Protein AF-A0A2V6G3F5-F1 (afdb_monomer_lite)

Sequence (294 aa):
MVSTTQQSLATTNQLAHVTRPARALIGWMSQQEGQLFLAGRQIQNAQKPEYINKVQEARAAVQNRQPGVDQSELLAQVPPELQEYLASFQSQDAFKPFADEKWLPKIANLLKVCALQPVVFWDHAEERATSADPAEMLSVAKITLPIPDRAEIPLQYDQSRNTWMITSRNPNLKIVGNFSAPIQGFTGCGFLVAVSASFVQVVLHRGRYLLRDGYHRSLGLLARGITNVPVLYREFSEYENLGLPAGMLQAQSYLGERPPLLEDYLNNDVASEVLLPASEKMIVVQGMEMNPLG

Structure (mmCIF, N/CA/C/O backbone):
data_AF-A0A2V6G3F5-F1
#
_entry.id   AF-A0A2V6G3F5-F1
#
loop_
_atom_site.group_PDB
_atom_site.id
_atom_site.type_symbol
_atom_site.label_atom_id
_atom_site.label_alt_id
_atom_site.label_comp_id
_atom_site.label_asym_id
_atom_site.label_entity_id
_atom_site.label_seq_id
_atom_site.pdbx_PDB_ins_code
_atom_site.Cartn_x
_atom_site.Cartn_y
_atom_site.Cartn_z
_atom_site.occupancy
_atom_site.B_iso_or_equiv
_atom_site.auth_seq_id
_atom_site.auth_comp_id
_atom_site.auth_asym_id
_atom_site.auth_atom_id
_atom_site.pdbx_PDB_model_num
ATOM 1 N N . MET A 1 1 ? -16.470 33.955 -47.845 1.00 38.19 1 MET A N 1
ATOM 2 C CA . MET A 1 1 ? -16.682 32.665 -47.157 1.00 38.19 1 MET A CA 1
ATOM 3 C C . MET A 1 1 ? -15.710 32.611 -45.996 1.00 38.19 1 MET A C 1
ATOM 5 O O . MET A 1 1 ? -14.515 32.498 -46.220 1.00 38.19 1 MET A O 1
ATOM 9 N N . VAL A 1 2 ? -16.217 32.857 -44.790 1.00 29.78 2 VAL A N 1
ATOM 10 C CA . VAL A 1 2 ? -15.438 32.938 -43.550 1.00 29.78 2 VAL A CA 1
ATOM 11 C C . VAL A 1 2 ? -15.549 31.576 -42.873 1.00 29.78 2 VAL A C 1
ATOM 13 O O . VAL A 1 2 ? -16.661 31.153 -42.574 1.00 29.78 2 VAL A O 1
ATOM 16 N N . SER A 1 3 ? -14.428 30.883 -42.673 1.00 30.50 3 SER A N 1
ATOM 17 C CA . SER A 1 3 ? -14.378 29.651 -41.881 1.00 30.50 3 SER A CA 1
ATOM 18 C C . SER A 1 3 ? -13.613 29.940 -40.599 1.00 30.50 3 SER A C 1
ATOM 20 O O . SER A 1 3 ? -12.388 29.864 -40.550 1.00 30.50 3 SER A O 1
ATOM 22 N N . THR A 1 4 ? -14.356 30.340 -39.573 1.00 32.88 4 THR A N 1
ATOM 23 C CA . THR A 1 4 ? -13.860 30.529 -38.212 1.00 32.88 4 THR A CA 1
ATOM 24 C C . THR A 1 4 ? -13.904 29.176 -37.510 1.00 32.88 4 THR A C 1
ATOM 26 O O . THR A 1 4 ? -14.940 28.788 -36.977 1.00 32.88 4 THR A O 1
ATOM 29 N N . THR A 1 5 ? -12.799 28.434 -37.502 1.00 35.41 5 THR A N 1
ATOM 30 C CA . THR A 1 5 ? -12.668 27.287 -36.597 1.00 35.41 5 THR A CA 1
ATOM 31 C C . THR A 1 5 ? -12.290 27.836 -35.226 1.00 35.41 5 THR A C 1
ATOM 33 O O . THR A 1 5 ? -11.128 28.125 -34.953 1.00 35.41 5 THR A O 1
ATOM 36 N N . GLN A 1 6 ? -13.301 28.050 -34.384 1.00 32.19 6 GLN A N 1
ATOM 37 C CA . GLN A 1 6 ? -13.127 28.336 -32.964 1.00 32.19 6 GLN A CA 1
ATOM 38 C C . GLN A 1 6 ? -12.410 27.150 -32.305 1.00 32.19 6 GLN A C 1
ATOM 40 O O . GLN A 1 6 ? -13.016 26.120 -32.022 1.00 32.19 6 GLN A O 1
ATOM 45 N N . GLN A 1 7 ? -11.111 27.297 -32.051 1.00 35.09 7 GLN A N 1
ATOM 46 C CA . GLN A 1 7 ? -10.430 26.520 -31.022 1.00 35.09 7 GLN A CA 1
ATOM 47 C C . GLN A 1 7 ? -10.995 26.974 -29.677 1.00 35.09 7 GLN A C 1
ATOM 49 O O . GLN A 1 7 ? -10.719 28.084 -29.218 1.00 35.09 7 GLN A O 1
ATOM 54 N N . SER A 1 8 ? -11.822 26.133 -29.054 1.00 31.53 8 SER A N 1
ATOM 55 C CA . SER A 1 8 ? -12.196 26.340 -27.663 1.00 31.53 8 SER A CA 1
ATOM 56 C C . SER A 1 8 ? -10.935 26.190 -26.818 1.00 31.53 8 SER A C 1
ATOM 58 O O . SER A 1 8 ? -10.389 25.095 -26.669 1.00 31.53 8 SER A O 1
ATOM 60 N N . LEU A 1 9 ? -10.469 27.313 -26.284 1.00 35.12 9 LEU A N 1
ATOM 61 C CA . LEU A 1 9 ? -9.534 27.365 -25.175 1.00 35.12 9 LEU A CA 1
ATOM 62 C C . LEU A 1 9 ? -10.097 26.498 -24.045 1.00 35.12 9 LEU A C 1
ATOM 64 O O . LEU A 1 9 ? -11.073 26.877 -23.399 1.00 35.12 9 LEU A O 1
ATOM 68 N N . ALA A 1 10 ? -9.476 25.346 -23.794 1.00 31.48 10 ALA A N 1
ATOM 69 C CA . ALA A 1 10 ? -9.569 24.704 -22.495 1.00 31.48 10 ALA A CA 1
ATOM 70 C C . ALA A 1 10 ? -8.838 25.623 -21.509 1.00 31.48 10 ALA A C 1
ATOM 72 O O . ALA A 1 10 ? -7.631 25.522 -21.294 1.00 31.48 10 ALA A O 1
ATOM 73 N N . THR A 1 11 ? -9.566 26.600 -20.975 1.00 31.31 11 THR A N 1
ATOM 74 C CA . THR A 1 11 ? -9.171 27.293 -19.758 1.00 31.31 11 THR A CA 1
ATOM 75 C C . THR A 1 11 ? -8.948 26.234 -18.685 1.00 31.31 11 THR A C 1
ATOM 77 O O . THR A 1 11 ? -9.753 25.321 -18.504 1.00 31.31 11 THR A O 1
ATOM 80 N N . THR A 1 12 ? -7.844 26.360 -17.958 1.00 37.19 12 THR A N 1
ATOM 81 C CA . THR A 1 12 ? -7.346 25.475 -16.891 1.00 37.19 12 THR A CA 1
ATOM 82 C C . THR A 1 12 ? -8.308 25.317 -15.693 1.00 37.19 12 THR A C 1
ATOM 84 O O . THR A 1 12 ? -7.911 24.845 -14.638 1.00 37.19 12 THR A O 1
ATOM 87 N N . ASN A 1 13 ? -9.576 25.715 -15.832 1.00 32.06 13 ASN A N 1
ATOM 88 C CA . ASN A 1 13 ? -10.564 25.845 -14.765 1.00 32.06 13 ASN A CA 1
ATOM 89 C C . ASN A 1 13 ? -11.748 24.863 -14.864 1.00 32.06 13 ASN A C 1
ATOM 91 O O . ASN A 1 13 ? -12.712 25.008 -14.118 1.00 32.06 13 ASN A O 1
ATOM 95 N N . GLN A 1 14 ? -11.703 23.866 -15.756 1.00 35.75 14 GLN A N 1
ATOM 96 C CA . GLN A 1 14 ? -12.749 22.834 -15.871 1.00 35.75 14 GLN A CA 1
ATOM 97 C C . GLN A 1 14 ? -12.203 21.418 -16.118 1.00 35.75 14 GLN A C 1
ATOM 99 O O . GLN A 1 14 ? -12.840 20.601 -16.780 1.00 35.75 14 GLN A O 1
ATOM 104 N N . LEU A 1 15 ? -11.054 21.063 -15.536 1.00 43.88 15 LEU A N 1
ATOM 105 C CA . LEU A 1 15 ? -10.849 19.652 -15.210 1.00 43.88 15 LEU A CA 1
ATOM 106 C C . LEU A 1 15 ? -11.773 19.362 -14.028 1.00 43.88 15 LEU A C 1
ATOM 108 O O . LEU A 1 15 ? -11.420 19.631 -12.883 1.00 43.88 15 LEU A O 1
ATOM 112 N N . ALA A 1 16 ? -12.993 18.896 -14.306 1.00 45.25 16 ALA A N 1
ATOM 113 C CA . ALA A 1 16 ? -13.837 18.319 -13.272 1.00 45.25 16 ALA A CA 1
ATOM 114 C C . ALA A 1 16 ? -12.979 17.285 -12.532 1.00 45.25 16 ALA A C 1
ATOM 116 O O . ALA A 1 16 ? -12.534 16.308 -13.135 1.00 45.25 16 ALA A O 1
ATOM 117 N N . HIS A 1 17 ? -12.659 17.548 -11.263 1.00 66.25 17 HIS A N 1
ATOM 118 C CA . HIS A 1 17 ? -11.886 16.615 -10.457 1.00 66.25 17 HIS A CA 1
ATOM 119 C C . HIS A 1 17 ? -12.715 15.339 -10.337 1.00 66.25 17 HIS A C 1
ATOM 121 O O . HIS A 1 17 ? -13.666 15.291 -9.560 1.00 66.25 17 HIS A O 1
ATOM 127 N N . VAL A 1 18 ? -12.387 14.332 -11.149 1.00 82.38 18 VAL A N 1
ATOM 128 C CA . VAL A 1 18 ? -13.011 13.014 -11.071 1.00 82.38 18 VAL A CA 1
ATOM 129 C C . VAL A 1 18 ? -12.764 12.514 -9.659 1.00 82.38 18 VAL A C 1
ATOM 131 O O . VAL A 1 18 ? -11.616 12.336 -9.256 1.00 82.38 18 VAL A O 1
ATOM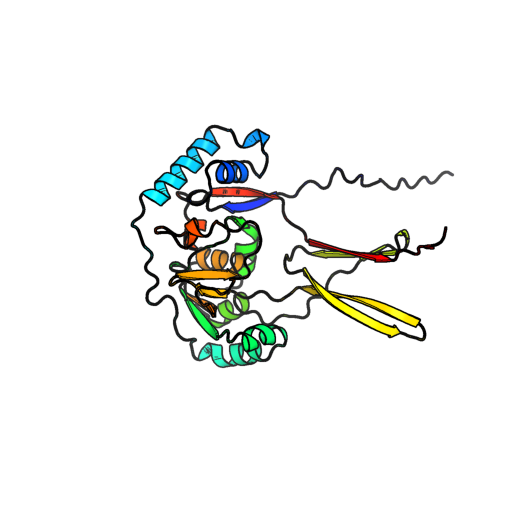 134 N N . THR A 1 19 ? -13.826 12.358 -8.879 1.00 89.38 19 THR A N 1
ATOM 135 C CA . THR A 1 19 ? -13.740 11.744 -7.560 1.00 89.38 19 THR A CA 1
ATOM 136 C C . THR A 1 19 ? -13.910 10.241 -7.691 1.00 89.38 19 THR A C 1
ATOM 138 O O . THR A 1 19 ? -14.519 9.743 -8.638 1.00 89.38 19 THR A O 1
ATOM 141 N N . ARG A 1 20 ? -13.317 9.505 -6.757 1.00 90.12 20 ARG A N 1
ATOM 142 C CA . ARG A 1 20 ? -13.306 8.046 -6.749 1.00 90.12 20 ARG A CA 1
ATOM 143 C C . ARG A 1 20 ? -13.567 7.522 -5.344 1.00 90.12 20 ARG A C 1
ATOM 145 O O . ARG A 1 20 ? -13.125 8.164 -4.381 1.00 90.12 20 ARG A O 1
ATOM 152 N N . PRO A 1 21 ? -14.261 6.380 -5.222 1.00 93.50 21 PRO A N 1
ATOM 153 C CA . PRO A 1 21 ? -14.507 5.757 -3.935 1.00 93.50 21 PRO A CA 1
ATOM 154 C C . PRO A 1 21 ? -13.200 5.234 -3.341 1.00 93.50 21 PRO A C 1
ATOM 156 O O . PRO A 1 21 ? -12.365 4.630 -4.019 1.00 93.50 21 PRO A O 1
ATOM 159 N N . ALA A 1 22 ? -13.027 5.458 -2.047 1.00 95.25 22 ALA A N 1
ATOM 160 C CA . ALA A 1 22 ? -11.900 4.965 -1.281 1.00 95.25 22 ALA A CA 1
ATOM 161 C C . ALA A 1 22 ? -12.336 4.554 0.126 1.00 95.25 22 ALA A C 1
ATOM 163 O O . ALA A 1 22 ? -13.345 5.026 0.644 1.00 95.25 22 ALA A O 1
ATOM 164 N N . ARG A 1 23 ? -11.547 3.688 0.759 1.00 97.12 23 ARG A N 1
ATOM 165 C CA . ARG A 1 23 ? -11.711 3.276 2.154 1.00 97.12 23 ARG A CA 1
ATOM 166 C C . ARG A 1 23 ? -10.680 3.997 3.009 1.00 97.12 23 ARG A C 1
ATOM 168 O O . ARG A 1 23 ? -9.483 3.874 2.754 1.00 97.12 23 ARG A O 1
ATOM 175 N N . ALA A 1 24 ? -11.143 4.753 4.000 1.00 98.06 24 ALA A N 1
ATOM 176 C CA . ALA A 1 24 ? -10.313 5.576 4.873 1.00 98.06 24 ALA A CA 1
ATOM 177 C C . ALA A 1 24 ? -10.340 5.073 6.321 1.00 98.06 24 ALA A C 1
ATOM 179 O O . ALA A 1 24 ? -11.413 4.969 6.910 1.00 98.06 24 ALA A O 1
ATOM 180 N N . LEU A 1 25 ? -9.165 4.829 6.908 1.00 98.62 25 LEU A N 1
ATOM 181 C CA . LEU A 1 25 ? -8.952 4.370 8.289 1.00 98.62 25 LEU A CA 1
ATOM 182 C C . LEU A 1 25 ? -9.130 5.509 9.311 1.00 98.62 25 LEU A C 1
ATOM 184 O O . LEU A 1 25 ? -8.210 5.871 10.048 1.00 98.62 25 LEU A O 1
ATOM 188 N N . ILE A 1 26 ? -10.318 6.114 9.337 1.00 98.56 26 ILE A N 1
ATOM 189 C CA . ILE A 1 26 ? -10.617 7.316 10.130 1.00 98.56 26 ILE A CA 1
ATOM 190 C C . ILE A 1 26 ? -10.443 7.122 11.647 1.00 98.56 26 ILE A C 1
ATOM 192 O O . ILE A 1 26 ? -10.175 8.097 12.346 1.00 98.56 26 ILE A O 1
ATOM 196 N N . GLY A 1 27 ? -10.512 5.886 12.155 1.00 98.44 27 GLY A N 1
ATOM 197 C CA . GLY A 1 27 ? -10.255 5.568 13.563 1.00 98.44 27 GLY A CA 1
ATOM 198 C C . GLY A 1 27 ? -8.806 5.803 14.020 1.00 98.44 27 GLY A C 1
ATOM 199 O O . GLY A 1 27 ? -8.568 6.007 15.210 1.00 98.44 27 GLY A O 1
ATOM 200 N N . TRP A 1 28 ? -7.842 5.844 13.091 1.00 98.50 28 TRP A N 1
ATOM 201 C CA . TRP A 1 28 ? -6.413 6.067 13.382 1.00 98.50 28 TRP A CA 1
ATOM 202 C C . TRP A 1 28 ? -5.894 7.443 12.968 1.00 98.50 28 TRP A C 1
ATOM 204 O O . TRP A 1 28 ? -4.739 7.776 13.244 1.00 98.50 28 TRP A O 1
ATOM 214 N N . MET A 1 29 ? -6.733 8.243 12.314 1.00 97.94 29 MET A N 1
ATOM 215 C CA . MET A 1 29 ? -6.432 9.626 11.948 1.00 97.94 29 MET A CA 1
ATOM 216 C C . MET A 1 29 ? -6.725 10.562 13.114 1.00 97.94 29 MET A C 1
ATOM 218 O O . MET A 1 29 ? -7.576 10.259 13.955 1.00 97.94 29 MET A O 1
ATOM 222 N N . SER A 1 30 ? -6.081 11.732 13.161 1.00 96.50 30 SER A N 1
ATOM 223 C CA . SER A 1 30 ? -6.542 12.793 14.063 1.00 96.50 30 SER A CA 1
ATOM 224 C C . SER A 1 30 ? -7.988 13.188 13.740 1.00 96.50 30 SER A C 1
ATOM 226 O O . SER A 1 30 ? -8.489 12.955 12.637 1.00 96.50 30 SER A O 1
ATOM 228 N N . GLN A 1 31 ? -8.671 13.814 14.702 1.00 96.06 31 GLN A N 1
ATOM 229 C CA . GLN A 1 31 ? -10.064 14.221 14.519 1.00 96.06 31 GLN A CA 1
ATOM 230 C C . GLN A 1 31 ? -10.245 15.122 13.282 1.00 96.06 31 GLN A C 1
ATOM 232 O O . GLN A 1 31 ? -11.149 14.895 12.481 1.00 96.06 31 GLN A O 1
ATOM 237 N N . GLN A 1 32 ? -9.347 16.094 13.096 1.00 96.19 32 GLN A N 1
ATOM 238 C CA . GLN A 1 32 ? -9.378 17.019 11.960 1.00 96.19 32 GLN A CA 1
ATOM 239 C C . GLN A 1 32 ? -9.073 16.322 10.628 1.00 96.19 32 GLN A C 1
ATOM 241 O O . GLN A 1 32 ? -9.733 16.591 9.626 1.00 96.19 32 GLN A O 1
ATOM 246 N N . GLU A 1 33 ? -8.102 15.405 10.598 1.00 96.12 33 GLU A N 1
ATOM 247 C CA . GLU A 1 33 ? -7.776 14.653 9.382 1.00 96.12 33 GLU A CA 1
ATOM 248 C C . GLU A 1 33 ? -8.937 13.756 8.951 1.00 96.12 33 GLU A C 1
ATOM 250 O O . GLU A 1 33 ? -9.328 13.800 7.785 1.00 96.12 33 GLU A O 1
ATOM 255 N N . GLY A 1 34 ? -9.527 12.994 9.880 1.00 97.19 34 GLY A N 1
ATOM 256 C CA . GLY A 1 34 ? -10.672 12.128 9.589 1.00 97.19 34 GLY A CA 1
ATOM 257 C C . GLY A 1 34 ? -11.859 12.915 9.028 1.00 97.19 34 GLY A C 1
ATOM 258 O O . GLY A 1 34 ? -12.425 12.538 8.004 1.00 97.19 34 GLY A O 1
ATOM 259 N N . GLN A 1 35 ? -12.170 14.063 9.635 1.00 97.75 35 GLN A N 1
ATOM 260 C CA . GLN A 1 35 ? -13.205 14.989 9.162 1.00 97.75 35 GLN A CA 1
ATOM 261 C C . GLN A 1 35 ? -12.925 15.496 7.746 1.00 97.75 35 GLN A C 1
ATOM 263 O O . GLN A 1 35 ? -13.815 15.518 6.897 1.00 97.75 35 GLN A O 1
ATOM 268 N N . LEU A 1 36 ? -11.677 15.881 7.474 1.00 96.69 36 LEU A N 1
ATOM 269 C CA . LEU A 1 36 ? -11.272 16.371 6.163 1.00 96.69 36 LEU A CA 1
ATOM 270 C C . LEU A 1 36 ? -11.385 15.280 5.088 1.00 96.69 36 LEU A C 1
ATOM 272 O O . LEU A 1 36 ? -11.767 15.582 3.959 1.00 96.69 36 LEU A O 1
ATOM 276 N N . PHE A 1 37 ? -11.075 14.024 5.413 1.00 96.38 37 PHE A N 1
ATOM 277 C CA . PHE A 1 37 ? -11.260 12.901 4.491 1.00 96.38 37 PHE A CA 1
ATOM 278 C C . PHE A 1 37 ? -12.737 12.595 4.228 1.00 96.38 37 PHE A C 1
ATOM 280 O O . PHE A 1 37 ? -13.107 12.441 3.066 1.00 96.38 37 PHE A O 1
ATOM 287 N N . LEU A 1 38 ? -13.581 12.576 5.265 1.00 97.25 38 LEU A N 1
ATOM 288 C CA . LEU A 1 38 ? -15.035 12.412 5.114 1.00 97.25 38 LEU A CA 1
ATOM 289 C C . LEU A 1 38 ? -15.655 13.531 4.266 1.00 97.25 38 LEU A C 1
ATOM 291 O O . LEU A 1 38 ? -16.551 13.291 3.463 1.00 97.25 38 LEU A O 1
ATOM 295 N N . ALA A 1 39 ? -15.116 14.745 4.368 1.00 95.75 39 ALA A N 1
ATOM 296 C CA . ALA A 1 39 ? -15.509 15.883 3.547 1.00 95.75 39 ALA A CA 1
ATOM 297 C C . ALA A 1 39 ? -14.917 15.882 2.123 1.00 95.75 39 ALA A C 1
ATOM 299 O O . ALA A 1 39 ? -14.998 16.899 1.435 1.00 95.75 39 ALA A O 1
ATOM 300 N N . GLY A 1 40 ? -14.268 14.803 1.674 1.00 93.50 40 GLY A N 1
ATOM 301 C CA . GLY A 1 40 ? -13.661 14.741 0.341 1.00 93.50 40 GLY A CA 1
ATOM 302 C C . GLY A 1 40 ? -12.556 15.783 0.128 1.00 93.50 40 GLY A C 1
ATOM 303 O O . GLY A 1 40 ? -12.387 16.300 -0.974 1.00 93.50 40 GLY A O 1
ATOM 304 N N . ARG A 1 41 ? -11.827 16.131 1.198 1.00 91.25 41 ARG A N 1
ATOM 305 C CA . ARG A 1 41 ? -10.819 17.208 1.274 1.00 91.25 41 ARG A CA 1
ATOM 306 C C . ARG A 1 41 ? -11.357 18.638 1.129 1.00 91.25 41 ARG A C 1
ATOM 308 O O . ARG A 1 41 ? -10.575 19.566 0.944 1.00 91.25 41 ARG A O 1
ATOM 315 N N . GLN A 1 42 ? -12.662 18.848 1.279 1.00 90.81 42 GLN A N 1
ATOM 316 C CA . GLN A 1 42 ? -13.267 20.181 1.269 1.00 90.81 42 GLN A CA 1
ATOM 317 C C . GLN A 1 42 ? -13.311 20.763 2.687 1.00 90.81 42 GLN A C 1
ATOM 319 O O . GLN A 1 42 ? -14.167 20.396 3.493 1.00 90.81 42 GLN A O 1
ATOM 324 N N . ILE A 1 43 ? -12.394 21.686 2.998 1.00 89.75 43 ILE A N 1
ATOM 325 C CA . ILE A 1 43 ? -12.229 22.267 4.346 1.00 89.75 43 ILE A CA 1
ATOM 326 C C . ILE A 1 43 ? -13.537 22.880 4.865 1.00 89.75 43 ILE A C 1
ATOM 328 O O . ILE A 1 43 ? -13.892 22.673 6.024 1.00 89.75 43 ILE A O 1
ATOM 332 N N . GLN A 1 44 ? -14.293 23.558 3.998 1.00 90.44 44 GLN A N 1
ATOM 333 C CA . GLN A 1 44 ? -15.579 24.173 4.336 1.00 90.44 44 GLN A CA 1
ATOM 334 C C . GLN A 1 44 ? -16.626 23.166 4.840 1.00 90.44 44 GLN A C 1
ATOM 336 O O . GLN A 1 44 ? -17.519 23.534 5.595 1.00 90.44 44 GLN A O 1
ATOM 341 N N . ASN A 1 45 ? -16.494 21.895 4.455 1.00 90.75 45 ASN A N 1
ATOM 342 C CA . ASN A 1 45 ? -17.424 20.826 4.807 1.00 90.75 45 ASN A CA 1
ATOM 343 C C . ASN A 1 45 ? -16.898 19.925 5.934 1.00 90.75 45 ASN A C 1
ATOM 345 O O . ASN A 1 45 ? -17.638 19.073 6.417 1.00 90.75 45 ASN A O 1
ATOM 349 N N . ALA A 1 46 ? -15.650 20.101 6.381 1.00 92.50 46 ALA A N 1
ATOM 350 C CA . ALA A 1 46 ? -15.038 19.245 7.400 1.00 92.50 46 ALA A CA 1
ATOM 351 C C . ALA A 1 46 ? -15.728 19.356 8.775 1.00 92.50 46 ALA A C 1
ATOM 353 O O . ALA A 1 46 ? -15.712 18.408 9.551 1.00 92.50 46 ALA A O 1
ATOM 354 N N . GLN A 1 47 ? -16.378 20.486 9.067 1.00 93.75 47 GLN A N 1
ATOM 355 C CA . GLN A 1 47 ? -17.006 20.758 10.368 1.00 93.75 47 GLN A CA 1
ATOM 356 C C . GLN A 1 47 ? -18.470 20.300 10.474 1.00 93.75 47 GLN A C 1
ATOM 358 O O . GLN A 1 47 ? -19.171 20.681 11.411 1.00 93.75 47 GLN A O 1
ATOM 363 N N . LYS A 1 48 ? -18.967 19.493 9.529 1.00 95.44 48 LYS A N 1
ATOM 364 C CA . LYS A 1 48 ? -20.327 18.956 9.634 1.00 95.44 48 LYS A CA 1
ATOM 365 C C . LYS A 1 48 ? -20.458 18.035 10.861 1.00 95.44 48 LYS A C 1
ATOM 367 O O . LYS A 1 48 ? -19.608 17.155 11.029 1.00 95.44 48 LYS A O 1
ATOM 372 N N . PRO A 1 49 ? -21.530 18.157 11.671 1.00 96.94 49 PRO A N 1
ATOM 373 C CA . PRO A 1 49 ? -21.733 17.323 12.860 1.00 96.94 49 PRO A CA 1
ATOM 374 C C . PRO A 1 49 ? -21.660 15.816 12.585 1.00 96.94 49 PRO A C 1
ATOM 376 O O . PRO A 1 49 ? -21.075 15.076 13.368 1.00 96.94 49 PRO A O 1
ATOM 379 N N . GLU A 1 50 ? -22.177 15.367 11.440 1.00 97.25 50 GLU A N 1
ATOM 380 C CA . GLU A 1 50 ? -22.126 13.962 11.014 1.00 97.25 50 GLU A CA 1
ATOM 381 C C . GLU A 1 50 ? -20.688 13.423 10.884 1.00 97.25 50 GLU A C 1
ATOM 383 O O . GLU A 1 50 ? -20.400 12.313 11.330 1.00 97.25 50 GLU A O 1
ATOM 388 N N . TYR A 1 51 ? -19.754 14.222 10.356 1.00 97.56 51 TYR A N 1
ATOM 389 C CA . TYR A 1 51 ? -18.348 13.830 10.222 1.00 97.56 51 TYR A CA 1
ATOM 390 C C . TYR A 1 51 ? -17.614 13.875 11.558 1.00 97.56 51 TYR A C 1
ATOM 392 O O . TYR A 1 51 ? -16.767 13.024 11.828 1.00 97.56 51 TYR A O 1
ATOM 400 N N . ILE A 1 52 ? -17.953 14.846 12.410 1.00 97.75 52 ILE A N 1
ATOM 401 C CA . ILE A 1 52 ? -17.427 14.930 13.775 1.00 97.75 52 ILE A CA 1
ATOM 402 C C . ILE A 1 52 ? -17.789 13.653 14.540 1.00 97.75 52 ILE A C 1
ATOM 404 O O . ILE A 1 52 ? -16.889 12.980 15.047 1.00 97.75 52 ILE A O 1
ATOM 408 N N . ASN A 1 53 ? -19.076 13.300 14.560 1.00 98.19 53 ASN A N 1
ATOM 409 C CA . ASN A 1 53 ? -19.583 12.135 15.278 1.00 98.19 53 ASN A CA 1
ATOM 410 C C . ASN A 1 53 ? -18.978 10.840 14.728 1.00 98.19 53 ASN A C 1
ATOM 412 O O . ASN A 1 53 ? -18.442 10.044 15.495 1.00 98.19 53 ASN A O 1
ATOM 416 N N . LYS A 1 54 ? -18.949 10.665 13.398 1.00 98.38 54 LYS A N 1
ATOM 417 C CA . LYS A 1 54 ? -18.411 9.445 12.780 1.00 98.38 54 LYS A CA 1
ATOM 418 C C . LYS A 1 54 ? -16.935 9.206 13.111 1.00 98.38 54 LYS A C 1
ATOM 420 O O . LYS A 1 54 ? -16.535 8.071 13.363 1.00 98.38 54 LYS A O 1
ATOM 425 N N . VAL A 1 55 ? -16.111 10.258 13.136 1.00 98.50 55 VAL A N 1
ATOM 426 C CA . VAL A 1 55 ? -14.692 10.136 13.519 1.00 98.50 55 VAL A CA 1
ATOM 427 C C . VAL A 1 55 ? -14.542 9.843 15.011 1.00 98.50 55 VAL A C 1
ATOM 429 O O . VAL A 1 55 ? -13.676 9.055 15.389 1.00 98.50 55 VAL A O 1
ATOM 432 N N . GLN A 1 56 ? -15.369 10.447 15.867 1.00 98.50 56 GLN A N 1
ATOM 433 C CA . GLN A 1 56 ? -15.360 10.162 17.305 1.00 98.50 56 GLN A CA 1
ATOM 434 C C . GLN A 1 56 ? -15.736 8.707 17.594 1.00 98.50 56 GLN A C 1
ATOM 436 O O . GLN A 1 56 ? -15.013 8.036 18.328 1.00 98.50 56 GLN A O 1
ATOM 441 N N . GLU A 1 57 ? -16.802 8.206 16.970 1.00 98.62 57 GLU A N 1
ATOM 442 C CA . GLU A 1 57 ? -17.233 6.808 17.058 1.00 98.62 57 GLU A CA 1
ATOM 443 C C . GLU A 1 57 ? -16.132 5.856 16.590 1.00 98.62 57 GLU A C 1
ATOM 445 O O . GLU A 1 57 ? -15.771 4.933 17.317 1.00 98.62 57 GLU A O 1
ATOM 450 N N . ALA A 1 58 ? -15.523 6.122 15.430 1.00 98.75 58 ALA A N 1
ATOM 451 C CA . ALA A 1 58 ? -14.466 5.270 14.897 1.00 98.75 58 ALA A CA 1
ATOM 452 C C . ALA A 1 58 ? -13.219 5.238 15.783 1.00 98.75 58 ALA A C 1
ATOM 454 O O . ALA A 1 58 ? -12.625 4.181 16.007 1.00 98.75 58 ALA A O 1
ATOM 455 N N . ARG A 1 59 ? -12.828 6.386 16.341 1.00 98.50 59 ARG A N 1
ATOM 456 C CA . ARG A 1 59 ? -11.718 6.457 17.297 1.00 98.50 59 ARG A CA 1
ATOM 457 C C . ARG A 1 59 ? -12.056 5.724 18.593 1.00 98.50 59 ARG A C 1
ATOM 459 O O . ARG A 1 59 ? -11.200 5.010 19.107 1.00 98.50 59 ARG A O 1
ATOM 466 N N . ALA A 1 60 ? -13.279 5.858 19.106 1.00 98.56 60 ALA A N 1
ATOM 467 C CA . ALA A 1 60 ? -13.727 5.123 20.287 1.00 98.56 60 ALA A CA 1
ATOM 468 C C . ALA A 1 60 ? -13.731 3.605 20.039 1.00 98.56 60 ALA A C 1
ATOM 470 O O . ALA A 1 60 ? -13.242 2.850 20.879 1.00 98.56 60 ALA A O 1
ATOM 471 N N . ALA A 1 61 ? -14.184 3.160 18.863 1.00 98.56 61 ALA A N 1
ATOM 472 C CA . ALA A 1 61 ? -14.136 1.760 18.453 1.00 98.56 61 ALA A CA 1
ATOM 473 C C . ALA A 1 61 ? -12.699 1.218 18.437 1.00 98.56 61 ALA A C 1
ATOM 475 O O . ALA A 1 61 ? -12.457 0.132 18.960 1.00 98.56 61 ALA A O 1
ATOM 476 N N . VAL A 1 62 ? -11.729 1.988 17.922 1.00 98.31 62 VAL A N 1
ATOM 477 C CA . VAL A 1 62 ? -10.304 1.624 18.006 1.00 98.31 62 VAL A CA 1
ATOM 478 C C . VAL A 1 62 ? -9.842 1.542 19.460 1.00 98.31 62 VAL A C 1
ATOM 480 O O . VAL A 1 62 ? -9.232 0.545 19.823 1.00 98.31 62 VAL A O 1
ATOM 483 N N . GLN A 1 63 ? -10.142 2.530 20.312 1.00 97.50 63 GLN A N 1
ATOM 484 C CA . GLN A 1 63 ? -9.701 2.526 21.719 1.00 97.50 63 GLN A CA 1
ATOM 485 C C . GLN A 1 63 ? -10.249 1.343 22.529 1.00 97.50 63 GLN A C 1
ATOM 487 O O . GLN A 1 63 ? -9.546 0.818 23.394 1.00 97.50 63 GLN A O 1
ATOM 492 N N . ASN A 1 64 ? -11.464 0.889 22.217 1.00 97.75 64 ASN A N 1
ATOM 493 C CA . ASN A 1 64 ? -12.106 -0.242 22.885 1.00 97.75 64 ASN A CA 1
ATOM 494 C C . ASN A 1 64 ? -11.534 -1.612 22.480 1.00 97.75 64 ASN A C 1
ATOM 496 O O . ASN A 1 64 ? -11.886 -2.622 23.091 1.00 97.75 64 ASN A O 1
ATOM 500 N N . ARG A 1 65 ? -10.657 -1.680 21.469 1.00 96.94 65 ARG A N 1
ATOM 501 C CA . ARG A 1 65 ? -9.980 -2.929 21.099 1.00 96.94 65 ARG A CA 1
ATOM 502 C C . ARG A 1 65 ? -8.997 -3.362 22.179 1.00 96.94 65 ARG A C 1
ATOM 504 O O . ARG A 1 65 ? -8.388 -2.534 22.864 1.00 96.94 65 ARG A O 1
ATOM 511 N N . GLN A 1 66 ? -8.802 -4.675 22.259 1.00 96.31 66 GLN A N 1
ATOM 512 C CA . GLN A 1 66 ? -7.719 -5.255 23.042 1.00 96.31 66 GLN A CA 1
ATOM 513 C C . GLN A 1 66 ? -6.371 -4.695 22.555 1.00 96.31 66 GLN A C 1
ATOM 515 O O . GLN A 1 66 ? -6.146 -4.637 21.343 1.00 96.31 66 GLN A O 1
ATOM 520 N N . PRO A 1 67 ? -5.487 -4.253 23.467 1.00 96.56 67 PRO A N 1
ATOM 521 C CA . PRO A 1 67 ? -4.114 -3.915 23.124 1.00 96.56 67 PRO A CA 1
ATOM 522 C C . PRO A 1 67 ? -3.371 -5.111 22.522 1.00 96.56 67 PRO A C 1
ATOM 524 O O . PRO A 1 67 ? -3.523 -6.246 22.968 1.00 96.56 67 PRO A O 1
ATOM 527 N N . GLY A 1 68 ? -2.495 -4.825 21.567 1.00 93.88 68 GLY A N 1
ATOM 528 C CA . GLY A 1 68 ? -1.677 -5.804 20.869 1.00 93.88 68 GLY A CA 1
ATOM 529 C C . GLY A 1 68 ? -2.288 -6.275 19.551 1.00 93.88 68 GLY A C 1
ATOM 530 O O . GLY A 1 68 ? -3.439 -6.013 19.218 1.00 93.88 68 GLY A O 1
ATOM 531 N N . VAL A 1 69 ? -1.463 -6.977 18.783 1.00 94.44 69 VAL A N 1
ATOM 532 C CA . VAL A 1 69 ? -1.857 -7.696 17.571 1.00 94.44 69 VAL A CA 1
ATOM 533 C C . VAL A 1 69 ? -1.135 -9.035 17.591 1.00 94.44 69 VAL A C 1
ATOM 535 O O . VAL A 1 69 ? 0.075 -9.084 17.825 1.00 94.44 69 VAL A O 1
ATOM 538 N N . ASP A 1 70 ? -1.865 -10.119 17.347 1.00 95.69 70 ASP A N 1
ATOM 539 C CA . ASP A 1 70 ? -1.238 -11.409 17.097 1.00 95.69 70 ASP A CA 1
ATOM 540 C C . ASP A 1 70 ? -0.715 -11.458 15.657 1.00 95.69 70 ASP A C 1
ATOM 542 O O . ASP A 1 70 ? -1.483 -11.526 14.700 1.00 95.69 70 ASP A O 1
ATOM 546 N N . GLN A 1 71 ? 0.609 -11.435 15.514 1.00 96.69 71 GLN A N 1
ATOM 547 C CA . GLN A 1 71 ? 1.300 -11.634 14.238 1.00 96.69 71 GLN A CA 1
ATOM 548 C C . GLN A 1 71 ? 2.107 -12.939 14.219 1.00 96.69 71 GLN A C 1
ATOM 550 O O . GLN A 1 71 ? 2.994 -13.109 13.378 1.00 96.69 71 GLN A O 1
ATOM 555 N N . SER A 1 72 ? 1.817 -13.868 15.137 1.00 94.75 72 SER A N 1
ATOM 556 C CA . SER A 1 72 ? 2.364 -15.222 15.064 1.00 94.75 72 SER A CA 1
ATOM 557 C C . SER A 1 72 ? 1.934 -15.885 13.756 1.00 94.75 72 SER A C 1
ATOM 559 O O . SER A 1 72 ? 0.829 -15.652 13.256 1.00 94.75 72 SER A O 1
ATOM 561 N N . GLU A 1 73 ? 2.838 -16.672 13.169 1.00 94.00 73 GLU A N 1
ATOM 562 C CA . GLU A 1 73 ? 2.579 -17.422 11.930 1.00 94.00 73 GLU A CA 1
ATOM 563 C C . GLU A 1 73 ? 2.129 -16.544 10.745 1.00 94.00 73 GLU A C 1
ATOM 565 O O . GLU A 1 73 ? 1.538 -17.033 9.786 1.00 94.00 73 GLU A O 1
ATOM 570 N N . LEU A 1 74 ? 2.413 -15.234 10.784 1.00 97.62 74 LEU A N 1
ATOM 571 C CA . LEU A 1 74 ? 2.061 -14.318 9.698 1.00 97.62 74 LEU A CA 1
ATOM 572 C C . LEU A 1 74 ? 2.758 -14.704 8.397 1.00 97.62 74 LEU A C 1
ATOM 574 O O . LEU A 1 74 ? 2.170 -14.537 7.332 1.00 97.62 74 LEU A O 1
ATOM 578 N N . LEU A 1 75 ? 3.993 -15.205 8.486 1.00 98.25 75 LEU A N 1
ATOM 579 C CA . LEU A 1 75 ? 4.780 -15.641 7.341 1.00 98.25 75 LEU A CA 1
ATOM 580 C C . LEU A 1 75 ? 4.926 -17.158 7.310 1.00 98.25 75 LEU A C 1
ATOM 582 O O . LEU A 1 75 ? 5.400 -17.769 8.266 1.00 98.25 75 LEU A O 1
ATOM 586 N N . ALA A 1 76 ? 4.626 -17.735 6.153 1.00 97.88 76 ALA A N 1
ATOM 587 C CA . ALA A 1 76 ? 4.921 -19.115 5.814 1.00 97.88 76 ALA A CA 1
ATOM 588 C C . ALA A 1 76 ? 5.942 -19.196 4.667 1.00 97.88 76 ALA A C 1
ATOM 590 O O . ALA A 1 76 ? 6.245 -18.215 3.973 1.00 97.88 76 ALA A O 1
ATOM 591 N N . GLN A 1 77 ? 6.506 -20.390 4.483 1.00 97.56 77 GLN A N 1
ATOM 592 C CA . GLN A 1 77 ? 7.366 -20.673 3.338 1.00 97.56 77 GLN A CA 1
ATOM 593 C C . GLN A 1 77 ? 6.545 -20.725 2.051 1.00 97.56 77 GLN A C 1
ATOM 595 O O . GLN A 1 77 ? 5.360 -21.051 2.057 1.00 97.56 77 GLN A O 1
ATOM 600 N N . VAL A 1 78 ? 7.202 -20.406 0.941 1.00 96.75 78 VAL A N 1
ATOM 601 C CA . VAL A 1 78 ? 6.594 -20.505 -0.383 1.00 96.75 78 VAL A CA 1
ATOM 602 C C . VAL A 1 78 ? 6.343 -21.983 -0.725 1.00 96.75 78 VAL A C 1
ATOM 604 O O . VAL A 1 78 ? 7.259 -22.794 -0.555 1.00 96.75 78 VAL A O 1
ATOM 607 N N . PRO A 1 79 ? 5.147 -22.349 -1.223 1.00 96.06 79 PRO A N 1
ATOM 608 C CA . PRO A 1 79 ? 4.866 -23.711 -1.662 1.00 96.06 79 PRO A CA 1
ATOM 609 C C . PRO A 1 79 ? 5.676 -24.088 -2.922 1.00 96.06 79 PRO A C 1
ATOM 611 O O . PRO A 1 79 ? 5.989 -23.215 -3.739 1.00 96.06 79 PRO A O 1
ATOM 614 N N . PRO A 1 80 ? 5.997 -25.382 -3.130 1.00 96.12 80 PRO A N 1
ATOM 615 C CA . PRO A 1 80 ? 6.802 -25.835 -4.270 1.00 96.12 80 PRO A CA 1
ATOM 616 C C . PRO A 1 80 ? 6.246 -25.439 -5.644 1.00 96.12 80 PRO A C 1
ATOM 618 O O . PRO A 1 80 ? 7.014 -25.136 -6.551 1.00 96.12 80 PRO A O 1
ATOM 621 N N . GLU A 1 81 ? 4.922 -25.377 -5.784 1.00 95.69 81 GLU A N 1
ATOM 622 C CA . GLU A 1 81 ? 4.232 -25.009 -7.030 1.00 95.69 81 GLU A CA 1
ATOM 623 C C . GLU A 1 81 ? 4.573 -23.602 -7.552 1.00 95.69 81 GLU A C 1
ATOM 625 O O . GLU A 1 81 ? 4.410 -23.330 -8.738 1.00 95.69 81 GLU A O 1
ATOM 630 N N . LEU A 1 82 ? 5.086 -22.707 -6.699 1.00 97.19 82 LEU A N 1
ATOM 631 C CA . LEU A 1 82 ? 5.500 -21.362 -7.107 1.00 97.19 82 LEU A CA 1
ATOM 632 C C . LEU A 1 82 ? 6.982 -21.255 -7.486 1.00 97.19 82 LEU A C 1
ATOM 634 O O . LEU A 1 82 ? 7.411 -20.180 -7.904 1.00 97.19 82 LEU A O 1
ATOM 638 N N . GLN A 1 83 ? 7.786 -22.312 -7.334 1.00 96.12 83 GLN A N 1
ATOM 639 C CA . GLN A 1 83 ? 9.242 -22.221 -7.501 1.00 96.12 83 GLN A CA 1
ATOM 640 C C . GLN A 1 83 ? 9.654 -21.755 -8.901 1.00 96.12 83 GLN A C 1
ATOM 642 O O . GLN A 1 83 ? 10.479 -20.852 -9.020 1.00 96.12 83 GLN A O 1
ATOM 647 N N . GLU A 1 84 ? 9.057 -22.319 -9.952 1.00 97.38 84 GLU A N 1
ATOM 648 C CA . GLU A 1 84 ? 9.366 -21.949 -11.340 1.00 97.38 84 GLU A CA 1
ATOM 649 C C . GLU A 1 84 ? 8.973 -20.496 -11.646 1.00 97.38 84 GLU A C 1
ATOM 651 O O . GLU A 1 84 ? 9.743 -19.733 -12.241 1.00 97.38 84 GLU A O 1
ATOM 656 N N . TYR A 1 85 ? 7.796 -20.082 -11.169 1.00 97.50 85 TYR A N 1
ATOM 657 C CA . TYR A 1 85 ? 7.332 -18.705 -11.308 1.00 97.50 85 TYR A CA 1
ATOM 658 C C . TYR A 1 85 ? 8.263 -17.727 -10.587 1.00 97.50 85 TYR A C 1
ATOM 660 O O . TYR A 1 85 ? 8.663 -16.715 -11.159 1.00 97.50 85 TYR A O 1
ATOM 668 N N . LEU A 1 86 ? 8.653 -18.036 -9.347 1.00 97.12 86 LEU A N 1
ATOM 669 C CA . LEU A 1 86 ? 9.551 -17.184 -8.574 1.00 97.12 86 LEU A CA 1
ATOM 670 C C . LEU A 1 86 ? 10.953 -17.123 -9.167 1.00 97.12 86 LEU A C 1
ATOM 672 O O . LEU A 1 86 ? 11.527 -16.041 -9.184 1.00 97.12 86 LEU A O 1
ATOM 676 N N . ALA A 1 87 ? 11.484 -18.223 -9.702 1.00 97.06 87 ALA A N 1
ATOM 677 C CA . ALA A 1 87 ? 12.760 -18.198 -10.411 1.00 97.06 87 ALA A CA 1
ATOM 678 C C . ALA A 1 87 ? 12.706 -17.234 -11.610 1.00 97.06 87 ALA A C 1
ATOM 680 O O . ALA A 1 87 ? 13.589 -16.389 -11.769 1.00 97.06 87 ALA A O 1
ATOM 681 N N . SER A 1 88 ? 11.622 -17.293 -12.390 1.00 96.75 88 SER A N 1
ATOM 682 C CA . SER A 1 88 ? 11.383 -16.391 -13.527 1.00 96.75 88 SER A CA 1
ATOM 683 C C . SER A 1 88 ? 11.173 -14.935 -13.100 1.00 96.75 88 SER A C 1
ATOM 685 O O . SER A 1 88 ? 11.593 -14.006 -13.788 1.00 96.75 88 SER A O 1
ATOM 687 N N . PHE A 1 89 ? 10.520 -14.717 -11.960 1.00 95.50 89 PHE A N 1
ATOM 688 C CA . PHE A 1 89 ? 10.322 -13.397 -11.370 1.00 95.50 89 PHE A CA 1
ATOM 689 C C . PHE A 1 89 ? 11.637 -12.798 -10.854 1.00 95.50 89 PHE A C 1
ATOM 691 O O . PHE A 1 89 ? 11.936 -11.632 -11.109 1.00 95.50 89 PHE A O 1
ATOM 698 N N . GLN A 1 90 ? 12.453 -13.597 -10.170 1.00 95.50 90 GLN A N 1
ATOM 699 C CA . GLN A 1 90 ? 13.723 -13.160 -9.594 1.00 95.50 90 GLN A CA 1
ATOM 700 C C . GLN A 1 90 ? 14.803 -12.918 -10.655 1.00 95.50 90 GLN A C 1
ATOM 702 O O . GLN A 1 90 ? 15.741 -12.169 -10.395 1.00 95.50 90 GLN A O 1
ATOM 707 N N . SER A 1 91 ? 14.668 -13.495 -11.854 1.00 95.25 91 SER A N 1
ATOM 708 C CA . SER A 1 91 ? 15.571 -13.220 -12.976 1.00 95.25 91 SER A CA 1
ATOM 709 C C . SER A 1 91 ? 15.288 -11.892 -13.692 1.00 95.25 91 SER A C 1
ATOM 711 O O . SER A 1 91 ? 16.027 -11.538 -14.607 1.00 95.25 91 SER A O 1
ATOM 713 N N . GLN A 1 92 ? 14.219 -11.170 -13.336 1.00 92.44 92 GLN A N 1
ATOM 714 C CA . GLN A 1 92 ? 13.874 -9.896 -13.970 1.00 92.44 92 GLN A CA 1
ATOM 715 C C . GLN A 1 92 ? 14.759 -8.751 -13.465 1.00 92.44 92 GLN A C 1
ATOM 717 O O . GLN A 1 92 ? 14.994 -8.619 -12.263 1.00 92.44 92 GLN A O 1
ATOM 722 N N . ASP A 1 93 ? 15.125 -7.822 -14.353 1.00 89.06 93 ASP A N 1
ATOM 723 C CA . ASP A 1 93 ? 15.869 -6.606 -13.980 1.00 89.06 93 ASP A CA 1
ATOM 724 C C . ASP A 1 93 ? 15.138 -5.778 -12.913 1.00 89.06 93 ASP A C 1
ATOM 726 O O . ASP A 1 93 ? 15.759 -5.196 -12.023 1.00 89.06 93 ASP A O 1
ATOM 730 N N . ALA A 1 94 ? 13.802 -5.769 -12.957 1.00 87.38 94 ALA A N 1
ATOM 731 C CA . ALA A 1 94 ? 12.967 -5.085 -11.974 1.00 87.38 94 ALA A CA 1
ATOM 732 C C . ALA A 1 94 ? 13.122 -5.643 -10.545 1.00 87.38 94 ALA A C 1
ATOM 734 O O . ALA A 1 94 ? 12.826 -4.930 -9.585 1.00 87.38 94 ALA A O 1
ATOM 735 N N . PHE A 1 95 ? 13.583 -6.890 -10.388 1.00 92.38 95 PHE A N 1
ATOM 736 C CA . PHE A 1 95 ? 13.830 -7.507 -9.085 1.00 92.38 95 PHE A CA 1
ATOM 737 C C . PHE A 1 95 ? 15.229 -7.199 -8.533 1.00 92.38 95 PHE A 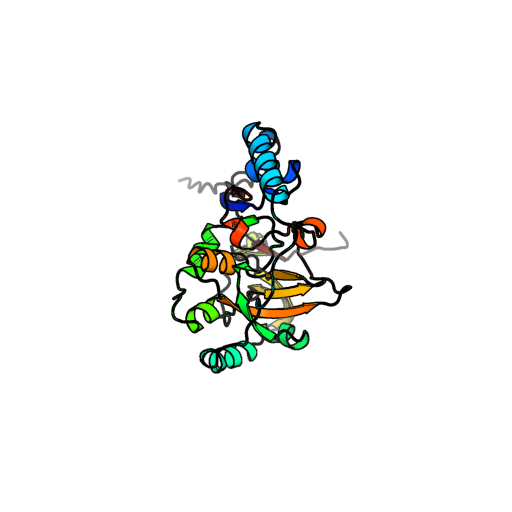C 1
ATOM 739 O O . PHE A 1 95 ? 15.428 -7.256 -7.321 1.00 92.38 95 PHE A O 1
ATOM 746 N N . LYS A 1 96 ? 16.194 -6.814 -9.375 1.00 91.69 96 LYS A N 1
ATOM 747 C CA . LYS A 1 96 ? 17.592 -6.610 -8.964 1.00 91.69 96 LYS A CA 1
ATOM 748 C C . LYS A 1 96 ? 17.769 -5.705 -7.727 1.00 91.69 96 LYS A C 1
ATOM 750 O O . LYS A 1 96 ? 18.450 -6.144 -6.804 1.00 91.69 96 LYS A O 1
ATOM 755 N N . PRO A 1 97 ? 17.106 -4.533 -7.610 1.00 91.00 97 PRO A N 1
ATOM 756 C CA . PRO A 1 97 ? 17.228 -3.701 -6.407 1.00 91.00 97 PRO A CA 1
ATOM 757 C C . PRO A 1 97 ? 16.755 -4.407 -5.126 1.00 91.00 97 PRO A C 1
ATOM 759 O O . PRO A 1 97 ? 17.303 -4.198 -4.048 1.00 91.00 97 PRO A O 1
ATOM 762 N N . PHE A 1 98 ? 15.747 -5.276 -5.239 1.00 94.12 98 PHE A N 1
ATOM 763 C CA . PHE A 1 98 ? 15.235 -6.065 -4.122 1.00 94.12 98 PHE A CA 1
ATOM 764 C C . PHE A 1 98 ? 16.200 -7.195 -3.746 1.00 94.12 98 PHE A C 1
ATOM 766 O O . PHE A 1 98 ? 16.374 -7.486 -2.564 1.00 94.12 98 PHE A O 1
ATOM 773 N N . ALA A 1 99 ? 16.866 -7.807 -4.727 1.00 93.69 99 ALA A N 1
ATOM 774 C CA . ALA A 1 99 ? 17.908 -8.796 -4.472 1.00 93.69 99 ALA A CA 1
ATOM 775 C C . ALA A 1 99 ? 19.103 -8.177 -3.723 1.00 93.69 99 ALA A C 1
ATOM 777 O O . ALA A 1 99 ? 19.559 -8.745 -2.729 1.00 93.69 99 ALA A O 1
ATOM 778 N N . ASP A 1 100 ? 19.549 -6.988 -4.145 1.00 94.12 100 ASP A N 1
ATOM 779 C CA . ASP A 1 100 ? 20.660 -6.250 -3.521 1.00 94.12 100 ASP A CA 1
ATOM 780 C C . ASP A 1 100 ? 20.358 -5.894 -2.052 1.00 94.12 100 ASP A C 1
ATOM 782 O O . ASP A 1 100 ? 21.225 -5.962 -1.179 1.00 94.12 100 ASP A O 1
ATOM 786 N N . GLU A 1 101 ? 19.093 -5.593 -1.756 1.00 93.69 101 GLU A N 1
ATOM 787 C CA . GLU A 1 101 ? 18.584 -5.339 -0.406 1.00 93.69 101 GLU A CA 1
ATOM 788 C C . GLU A 1 101 ? 18.161 -6.612 0.358 1.00 93.69 101 GLU A C 1
ATOM 790 O O . GLU A 1 101 ? 17.653 -6.522 1.478 1.00 93.69 101 GLU A O 1
ATOM 795 N N . LYS A 1 102 ? 18.394 -7.806 -0.202 1.00 95.06 102 LYS A N 1
ATOM 796 C CA . LYS A 1 102 ? 18.099 -9.113 0.418 1.00 95.06 102 LYS A CA 1
ATOM 797 C C . LYS A 1 102 ? 16.615 -9.352 0.727 1.00 95.06 102 LYS A C 1
ATOM 799 O O . LYS A 1 102 ? 16.281 -10.010 1.713 1.00 95.06 102 LYS A O 1
ATOM 804 N N . TRP A 1 103 ? 15.716 -8.841 -0.107 1.00 97.31 103 TRP A N 1
ATOM 805 C CA . TRP A 1 103 ? 14.297 -9.188 -0.030 1.00 97.31 103 TRP A CA 1
ATOM 806 C C . TRP A 1 103 ? 14.070 -10.644 -0.446 1.00 97.31 103 TRP A C 1
ATOM 808 O O . TRP A 1 103 ? 14.679 -11.139 -1.396 1.00 97.31 103 TRP A O 1
ATOM 818 N N . LEU A 1 104 ? 13.149 -11.322 0.237 1.00 96.88 104 LEU A N 1
ATOM 819 C CA . LEU A 1 104 ? 12.852 -12.737 0.026 1.00 96.88 104 LEU A CA 1
ATOM 820 C C . LEU A 1 104 ? 11.356 -12.959 -0.231 1.00 96.88 104 LEU A C 1
ATOM 822 O O . LEU A 1 104 ? 10.533 -12.382 0.479 1.00 96.88 104 LEU A O 1
ATOM 826 N N . PRO A 1 105 ? 10.973 -13.823 -1.184 1.00 97.75 105 PRO A N 1
ATOM 827 C CA . PRO A 1 105 ? 9.585 -14.246 -1.329 1.00 97.75 105 PRO A CA 1
ATOM 828 C C . PRO A 1 105 ? 9.095 -15.045 -0.109 1.00 97.75 105 PRO A C 1
ATOM 830 O O . PRO A 1 105 ? 9.791 -15.936 0.385 1.00 97.75 105 PRO A O 1
ATOM 833 N N . LYS A 1 106 ? 7.882 -14.747 0.364 1.00 98.50 106 LYS A N 1
ATOM 834 C CA . LYS A 1 106 ? 7.171 -15.461 1.442 1.00 98.50 106 LYS A CA 1
ATOM 835 C C . LYS A 1 106 ? 5.678 -15.532 1.143 1.00 98.50 106 LYS A C 1
ATOM 837 O O . LYS A 1 106 ? 5.199 -14.797 0.287 1.00 98.50 106 LYS A O 1
ATOM 842 N N . ILE A 1 107 ? 4.942 -16.372 1.869 1.00 98.50 107 ILE A N 1
ATOM 843 C CA . ILE A 1 107 ? 3.477 -16.283 1.933 1.00 98.50 107 ILE A CA 1
ATOM 844 C C . ILE A 1 107 ? 3.110 -15.506 3.193 1.00 98.50 107 ILE A C 1
ATOM 846 O O . ILE A 1 107 ? 3.567 -15.876 4.270 1.00 98.50 107 ILE A O 1
ATOM 850 N N . ALA A 1 108 ? 2.317 -14.444 3.067 1.00 98.56 108 ALA A N 1
ATOM 851 C CA . ALA A 1 108 ? 1.831 -13.661 4.197 1.00 98.56 108 ALA A CA 1
ATOM 852 C C . ALA A 1 108 ? 0.324 -13.833 4.399 1.00 98.56 108 ALA A C 1
ATOM 854 O O . ALA A 1 108 ? -0.438 -13.779 3.432 1.00 98.56 108 ALA A O 1
ATOM 855 N N . ASN A 1 109 ? -0.099 -13.958 5.658 1.00 98.44 109 ASN A N 1
ATOM 856 C CA . ASN A 1 109 ? -1.497 -13.851 6.057 1.00 98.44 109 ASN A CA 1
ATOM 857 C C . ASN A 1 109 ? -1.890 -12.372 6.220 1.00 98.44 109 ASN A C 1
ATOM 859 O O . ASN A 1 109 ? -1.541 -11.728 7.211 1.00 98.44 109 ASN A O 1
ATOM 863 N N . LEU A 1 110 ? -2.646 -11.848 5.256 1.00 98.25 110 LEU A N 1
ATOM 864 C CA . LEU A 1 110 ? -3.078 -10.453 5.176 1.00 98.25 110 LEU A CA 1
ATOM 865 C C . LEU A 1 110 ? -3.927 -9.994 6.367 1.00 98.25 110 LEU A C 1
ATOM 867 O O . LEU A 1 110 ? -3.869 -8.813 6.701 1.00 98.25 110 LEU A O 1
ATOM 871 N N . LEU A 1 111 ? -4.654 -10.896 7.038 1.00 97.75 111 LEU A N 1
ATOM 872 C CA . LEU A 1 111 ? -5.450 -10.554 8.228 1.00 97.75 111 LEU A CA 1
ATOM 873 C C . LEU A 1 111 ? -4.570 -10.049 9.378 1.00 97.75 111 LEU A C 1
ATOM 875 O O . LEU A 1 111 ? -4.996 -9.227 10.178 1.00 97.75 111 LEU A O 1
ATOM 879 N N . LYS A 1 112 ? -3.319 -10.513 9.444 1.00 98.25 112 LYS A N 1
ATOM 880 C CA . LYS A 1 112 ? -2.385 -10.176 10.523 1.00 98.25 112 LYS A CA 1
ATOM 881 C C . LYS A 1 112 ? -1.441 -9.024 10.163 1.00 98.25 112 LYS A C 1
ATOM 883 O O . LYS A 1 112 ? -0.644 -8.605 11.000 1.00 98.25 112 LYS A O 1
ATOM 888 N N . VAL A 1 113 ? -1.476 -8.512 8.931 1.00 98.38 113 VAL A N 1
ATOM 889 C CA . VAL A 1 113 ? -0.554 -7.460 8.474 1.00 98.38 113 VAL A CA 1
ATOM 890 C C . VAL A 1 113 ? -1.090 -6.083 8.855 1.00 98.38 113 VAL A C 1
ATOM 892 O O . VAL A 1 113 ? -2.237 -5.745 8.561 1.00 98.38 113 VAL A O 1
ATOM 895 N N . CYS A 1 114 ? -0.237 -5.255 9.456 1.00 98.50 114 CYS A N 1
ATOM 896 C CA . CYS A 1 114 ? -0.603 -3.891 9.815 1.00 98.50 114 CYS A CA 1
ATOM 897 C C . CYS A 1 114 ? -0.535 -2.936 8.614 1.00 98.50 114 CYS A C 1
ATOM 899 O O . CYS A 1 114 ? 0.372 -3.011 7.781 1.00 98.50 114 CYS A O 1
ATOM 901 N N . ALA A 1 115 ? -1.461 -1.984 8.565 1.00 98.12 115 ALA A N 1
ATOM 902 C CA . ALA A 1 115 ? -1.523 -0.925 7.571 1.00 98.12 115 ALA A CA 1
ATOM 903 C C . ALA A 1 115 ? -0.771 0.346 8.021 1.00 98.12 115 ALA A C 1
ATOM 905 O O . ALA A 1 115 ? -0.643 0.659 9.201 1.00 98.12 115 ALA A O 1
ATOM 906 N N . LEU A 1 116 ? -0.293 1.107 7.042 1.00 97.25 116 LEU A N 1
ATOM 907 C CA . LEU A 1 116 ? 0.399 2.395 7.176 1.00 97.25 116 LEU A CA 1
ATOM 908 C C . LEU A 1 116 ? -0.327 3.484 6.389 1.00 97.25 116 LEU A C 1
ATOM 910 O O . LEU A 1 116 ? -0.348 4.645 6.792 1.00 97.25 116 LEU A O 1
ATOM 914 N N . GLN A 1 117 ? -0.891 3.120 5.237 1.00 96.38 117 GLN A N 1
ATOM 915 C CA . GLN A 1 117 ? -1.618 4.051 4.390 1.00 96.38 117 GLN A CA 1
ATOM 916 C C . GLN A 1 117 ? -2.920 4.456 5.096 1.00 96.38 117 GLN A C 1
ATOM 918 O O . GLN A 1 117 ? -3.563 3.606 5.698 1.00 96.38 117 GLN A O 1
ATOM 923 N N . PRO A 1 118 ? -3.314 5.737 5.105 1.00 97.19 118 PRO A N 1
ATOM 924 C CA . PRO A 1 118 ? -4.570 6.141 5.734 1.00 97.19 118 PRO A CA 1
ATOM 925 C C . PRO A 1 118 ? -5.784 5.803 4.866 1.00 97.19 118 PRO A C 1
ATOM 927 O O . PRO A 1 118 ? -6.884 5.634 5.388 1.00 97.19 118 PRO A O 1
ATOM 930 N N . VAL A 1 119 ? -5.604 5.752 3.542 1.00 96.06 119 VAL A N 1
ATOM 931 C CA . VAL A 1 119 ? -6.689 5.599 2.569 1.00 96.06 119 VAL A CA 1
ATOM 932 C C . VAL A 1 119 ? -6.263 4.760 1.377 1.00 96.06 119 VAL A C 1
ATOM 934 O O . VAL A 1 119 ? -5.187 4.989 0.832 1.00 96.06 119 VAL A O 1
ATOM 937 N N . VAL A 1 120 ? -7.133 3.868 0.910 1.00 94.25 120 VAL A N 1
ATOM 938 C CA . VAL A 1 120 ? -6.930 3.055 -0.300 1.00 94.25 120 VAL A CA 1
ATOM 939 C C . VAL A 1 120 ? -8.129 3.221 -1.228 1.00 94.25 120 VAL A C 1
ATOM 941 O O . VAL A 1 120 ? -9.266 3.101 -0.780 1.00 94.25 120 VAL A O 1
ATOM 944 N N . PHE A 1 121 ? -7.894 3.506 -2.512 1.00 91.38 121 PHE A N 1
ATOM 945 C CA . PHE A 1 121 ? -8.973 3.602 -3.501 1.00 91.38 121 PHE A CA 1
ATOM 946 C C . PHE A 1 121 ? -9.585 2.220 -3.755 1.00 91.38 121 PHE A C 1
ATOM 948 O O . PHE A 1 121 ? -8.860 1.242 -3.935 1.00 91.38 121 PHE A O 1
ATOM 955 N N . TRP A 1 122 ? -10.913 2.133 -3.714 1.00 83.88 122 TRP A N 1
ATOM 956 C CA . TRP A 1 122 ? -11.628 0.855 -3.691 1.00 83.88 122 TRP A CA 1
ATOM 957 C C . TRP A 1 122 ? -11.770 0.232 -5.079 1.00 83.88 122 TRP A C 1
ATOM 959 O O . TRP A 1 122 ? -11.497 -0.950 -5.268 1.00 83.88 122 TRP A O 1
ATOM 969 N N . ASP A 1 123 ? -12.124 1.047 -6.064 1.00 78.25 123 ASP A N 1
ATOM 970 C CA . ASP A 1 123 ? -12.345 0.628 -7.450 1.00 78.25 123 ASP A CA 1
ATOM 971 C C . ASP A 1 123 ? -11.121 -0.082 -8.063 1.00 78.25 123 ASP A C 1
ATOM 973 O O . ASP A 1 123 ? -11.239 -1.144 -8.668 1.00 78.25 123 ASP A O 1
ATOM 977 N N . HIS A 1 124 ? -9.911 0.414 -7.808 1.00 71.25 124 HIS A N 1
ATOM 978 C CA . HIS A 1 124 ? -8.682 -0.256 -8.244 1.00 71.25 124 HIS A CA 1
ATOM 979 C C . HIS A 1 124 ? -8.336 -1.534 -7.481 1.00 71.25 124 HIS A C 1
ATOM 981 O O . HIS A 1 124 ? -7.522 -2.325 -7.968 1.00 71.25 124 HIS A O 1
ATOM 987 N N . ALA A 1 125 ? -8.849 -1.710 -6.265 1.00 71.69 125 ALA A N 1
ATOM 988 C CA . ALA A 1 125 ? -8.586 -2.912 -5.490 1.00 71.69 125 ALA A CA 1
ATOM 989 C C . ALA A 1 125 ? -9.325 -4.108 -6.108 1.00 71.69 125 ALA A C 1
ATOM 991 O O . ALA A 1 125 ? -8.714 -5.147 -6.362 1.00 71.69 125 ALA A O 1
ATOM 992 N N . GLU A 1 126 ? -10.603 -3.923 -6.436 1.00 72.81 126 GLU A N 1
ATOM 993 C CA . GLU A 1 126 ? -11.453 -4.946 -7.047 1.00 72.81 126 GLU A CA 1
ATOM 994 C C . GLU A 1 126 ? -10.968 -5.345 -8.450 1.00 72.81 126 GLU A C 1
ATOM 996 O O . GLU A 1 126 ? -10.740 -6.530 -8.716 1.00 72.81 126 GLU A O 1
ATOM 1001 N N . GLU A 1 127 ? -10.693 -4.364 -9.318 1.00 75.81 127 GLU A N 1
ATOM 1002 C CA . GLU A 1 127 ? -10.176 -4.599 -10.676 1.00 75.81 127 GLU A CA 1
ATOM 1003 C C . GLU A 1 127 ? -8.909 -5.469 -10.666 1.00 75.81 127 GLU A C 1
ATOM 1005 O O . GLU A 1 127 ? -8.774 -6.412 -11.445 1.00 75.81 127 GLU A O 1
ATOM 1010 N N . ARG A 1 128 ? -7.976 -5.189 -9.747 1.00 76.62 128 ARG A N 1
ATOM 1011 C CA . ARG A 1 128 ? -6.677 -5.881 -9.676 1.00 76.62 128 ARG A CA 1
ATOM 1012 C C . ARG A 1 128 ? -6.757 -7.299 -9.124 1.00 76.62 128 ARG A C 1
ATOM 1014 O O . ARG A 1 128 ? -5.814 -8.059 -9.326 1.00 76.62 128 ARG A O 1
ATOM 1021 N N . ALA A 1 129 ? -7.830 -7.638 -8.417 1.00 80.69 129 ALA A N 1
ATOM 1022 C CA . ALA A 1 129 ? -8.038 -8.960 -7.835 1.00 80.69 129 ALA A CA 1
ATOM 1023 C C . ALA A 1 129 ? -9.057 -9.804 -8.617 1.00 80.69 129 ALA A C 1
ATOM 1025 O O . ALA A 1 129 ? -9.264 -10.969 -8.287 1.00 80.69 129 ALA A O 1
ATOM 1026 N N . THR A 1 130 ? -9.692 -9.243 -9.652 1.00 81.62 130 THR A N 1
ATOM 1027 C CA . THR A 1 130 ? -10.783 -9.899 -10.393 1.00 81.62 130 THR A CA 1
ATOM 1028 C C . THR A 1 130 ? -10.352 -11.228 -11.018 1.00 81.62 130 THR A C 1
ATOM 1030 O O . THR A 1 130 ? -11.119 -12.189 -11.002 1.00 81.62 130 THR A O 1
ATOM 1033 N N . SER A 1 131 ? -9.115 -11.299 -11.513 1.00 83.31 131 SER A N 1
ATOM 1034 C CA . SER A 1 131 ? -8.522 -12.494 -12.125 1.00 83.31 131 SER A CA 1
ATOM 1035 C C . SER A 1 131 ? -7.949 -13.502 -11.124 1.00 83.31 131 SER A C 1
ATOM 1037 O O . SER A 1 131 ? -7.441 -14.536 -11.550 1.00 83.31 131 SER A O 1
ATOM 1039 N N . ALA A 1 132 ? -8.010 -13.227 -9.816 1.00 85.12 132 ALA A N 1
ATOM 1040 C CA . ALA A 1 132 ? -7.534 -14.158 -8.801 1.00 85.12 132 ALA A CA 1
ATOM 1041 C C . ALA A 1 132 ? -8.493 -15.345 -8.678 1.00 85.12 132 ALA A C 1
ATOM 1043 O O . ALA A 1 132 ? -9.676 -15.151 -8.359 1.00 85.12 132 ALA A O 1
ATOM 1044 N N . ASP A 1 133 ? -7.962 -16.552 -8.849 1.00 87.38 133 ASP A N 1
ATOM 1045 C CA . ASP A 1 133 ? -8.604 -17.787 -8.419 1.00 87.38 133 ASP A CA 1
ATOM 1046 C C . ASP A 1 133 ? -8.110 -18.123 -6.997 1.00 87.38 133 ASP A C 1
ATOM 1048 O O . ASP A 1 133 ? -6.926 -18.423 -6.815 1.00 87.38 133 ASP A O 1
ATOM 1052 N N . PRO A 1 134 ? -8.984 -18.071 -5.969 1.00 83.12 134 PRO A N 1
ATOM 1053 C CA . PRO A 1 134 ? -8.622 -18.424 -4.597 1.00 83.12 134 PRO A CA 1
ATOM 1054 C C . PRO A 1 134 ? -8.040 -19.835 -4.439 1.00 83.12 134 PRO A C 1
ATOM 1056 O O . PRO A 1 134 ? -7.319 -20.080 -3.473 1.00 83.12 134 PRO A O 1
ATOM 1059 N N . ALA A 1 135 ? -8.369 -20.761 -5.346 1.00 86.44 135 ALA A N 1
ATOM 1060 C CA . ALA A 1 135 ? -7.892 -22.139 -5.308 1.00 86.44 135 ALA A CA 1
ATOM 1061 C C . ALA A 1 135 ? -6.523 -22.327 -5.987 1.00 86.44 135 ALA A C 1
ATOM 1063 O O . ALA A 1 135 ? -5.909 -23.380 -5.822 1.00 86.44 135 ALA A O 1
ATOM 1064 N N . GLU A 1 136 ? -6.024 -21.326 -6.720 1.00 92.44 136 GLU A N 1
ATOM 1065 C CA . GLU A 1 136 ? -4.777 -21.411 -7.483 1.00 92.44 136 GLU A CA 1
ATOM 1066 C C . GLU A 1 136 ? -3.774 -20.346 -7.016 1.00 92.44 136 GLU A C 1
ATOM 1068 O O . GLU A 1 136 ? -3.822 -19.183 -7.430 1.00 92.44 136 GLU A O 1
ATOM 1073 N N . MET A 1 137 ? -2.793 -20.744 -6.201 1.00 94.56 137 MET A N 1
ATOM 1074 C CA . MET A 1 137 ? -1.787 -19.826 -5.651 1.00 94.56 137 MET A CA 1
ATOM 1075 C C . MET A 1 137 ? -0.966 -19.108 -6.733 1.00 94.56 137 MET A C 1
ATOM 1077 O O . MET A 1 137 ? -0.548 -17.964 -6.546 1.00 94.56 137 MET A O 1
ATOM 1081 N N . LEU A 1 138 ? -0.743 -19.750 -7.884 1.00 95.38 138 LEU A N 1
ATOM 1082 C CA . LEU A 1 138 ? -0.041 -19.142 -9.014 1.00 95.38 138 LEU A CA 1
ATOM 1083 C C . LEU A 1 138 ? -0.803 -17.932 -9.580 1.00 95.38 138 LEU A C 1
ATOM 1085 O O . LEU A 1 138 ? -0.177 -16.929 -9.931 1.00 95.38 138 LEU A O 1
ATOM 1089 N N . SER A 1 139 ? -2.138 -17.984 -9.625 1.00 94.81 139 SER A N 1
ATOM 1090 C CA . SER A 1 139 ? -2.964 -16.845 -10.043 1.00 94.81 139 SER A CA 1
ATOM 1091 C C . SER A 1 139 ? -2.786 -15.654 -9.089 1.00 94.81 139 SER A C 1
ATOM 1093 O O . SER A 1 139 ? -2.590 -14.517 -9.525 1.00 94.81 139 SER A O 1
ATOM 1095 N N . VAL A 1 140 ? -2.727 -15.926 -7.781 1.00 96.06 140 VAL A N 1
ATOM 1096 C CA . VAL A 1 140 ? -2.483 -14.924 -6.735 1.00 96.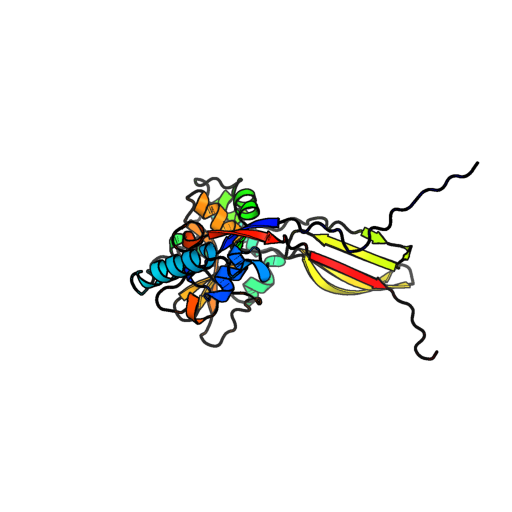06 140 VAL A CA 1
ATOM 1097 C C . VAL A 1 140 ? -1.063 -14.361 -6.843 1.00 96.06 140 VAL A C 1
ATOM 1099 O O . VAL A 1 140 ? -0.878 -13.145 -6.771 1.00 96.06 140 VAL A O 1
ATOM 1102 N N . ALA A 1 141 ? -0.062 -15.210 -7.099 1.00 96.38 141 ALA A N 1
ATOM 1103 C CA . ALA A 1 141 ? 1.331 -14.802 -7.289 1.00 96.38 141 ALA A CA 1
ATOM 1104 C C . ALA A 1 141 ? 1.503 -13.835 -8.468 1.00 96.38 141 ALA A C 1
ATOM 1106 O O . ALA A 1 141 ? 2.214 -12.837 -8.345 1.00 96.38 141 ALA A O 1
ATOM 1107 N N . LYS A 1 142 ? 0.809 -14.078 -9.587 1.00 94.69 142 LYS A N 1
ATOM 1108 C CA . LYS A 1 142 ? 0.810 -13.180 -10.756 1.00 94.69 142 LYS A CA 1
ATOM 1109 C C . LYS A 1 142 ? 0.260 -11.792 -10.435 1.00 94.69 142 LYS A C 1
ATOM 1111 O O . LYS A 1 142 ? 0.677 -10.809 -11.041 1.00 94.69 142 LYS A O 1
ATOM 1116 N N . ILE A 1 143 ? -0.640 -11.692 -9.460 1.00 93.81 143 ILE A N 1
ATOM 1117 C CA . ILE A 1 143 ? -1.198 -10.416 -9.006 1.00 93.81 143 ILE A CA 1
ATOM 1118 C C . ILE A 1 143 ? -0.240 -9.731 -8.029 1.00 93.81 143 ILE A C 1
ATOM 1120 O O . ILE A 1 143 ? 0.051 -8.539 -8.171 1.00 93.81 143 ILE A O 1
ATOM 1124 N N . THR A 1 144 ? 0.258 -10.445 -7.019 1.00 96.44 144 THR A N 1
ATOM 1125 C CA . THR A 1 144 ? 1.030 -9.835 -5.927 1.00 96.44 144 THR A CA 1
ATOM 1126 C C . THR A 1 144 ? 2.504 -9.611 -6.256 1.00 96.44 144 THR A C 1
ATOM 1128 O O . THR A 1 144 ? 3.074 -8.603 -5.826 1.00 96.44 144 THR A O 1
ATOM 1131 N N . LEU A 1 145 ? 3.090 -10.480 -7.077 1.00 96.00 145 LEU A N 1
ATOM 1132 C CA . LEU A 1 145 ? 4.476 -10.454 -7.545 1.00 96.00 145 LEU A CA 1
ATOM 1133 C C . LEU A 1 145 ? 4.524 -10.528 -9.085 1.00 96.00 145 LEU A C 1
ATOM 1135 O O . LEU A 1 145 ? 5.076 -11.484 -9.629 1.00 96.00 145 LEU A O 1
ATOM 1139 N N . PRO A 1 146 ? 3.917 -9.570 -9.811 1.00 93.38 146 PRO A N 1
ATOM 1140 C CA . PRO A 1 146 ? 3.819 -9.620 -11.266 1.00 93.38 146 PRO A CA 1
ATOM 1141 C C . PRO A 1 146 ? 5.196 -9.578 -11.926 1.00 93.38 146 PRO A C 1
ATOM 1143 O O . PRO A 1 146 ? 6.031 -8.741 -11.578 1.00 93.38 146 PRO A O 1
ATOM 1146 N N . ILE A 1 147 ? 5.395 -10.420 -12.937 1.00 91.50 147 ILE A N 1
ATOM 1147 C CA . ILE A 1 147 ? 6.466 -10.233 -13.919 1.00 91.50 147 ILE A CA 1
ATOM 1148 C C . ILE A 1 147 ? 6.020 -9.087 -14.840 1.00 91.50 147 ILE A C 1
ATOM 1150 O O . ILE A 1 147 ? 4.969 -9.212 -15.468 1.00 91.50 147 ILE A O 1
ATOM 1154 N N . PRO A 1 148 ? 6.723 -7.940 -14.873 1.00 80.56 148 PRO A N 1
ATOM 1155 C CA . PRO A 1 148 ? 6.252 -6.779 -15.617 1.00 80.56 148 PRO A CA 1
ATOM 1156 C C . PRO A 1 148 ? 6.295 -7.029 -17.123 1.00 80.56 148 PRO A C 1
ATOM 1158 O O . PRO A 1 148 ? 7.362 -7.292 -17.676 1.00 80.56 148 PRO A O 1
ATOM 1161 N N . ASP A 1 149 ? 5.164 -6.842 -17.794 1.00 72.75 149 ASP A N 1
ATOM 1162 C CA . ASP A 1 149 ? 5.150 -6.696 -19.245 1.00 72.75 149 ASP A CA 1
ATOM 1163 C C . ASP A 1 149 ? 5.666 -5.304 -19.633 1.00 72.75 149 ASP A C 1
ATOM 1165 O O . ASP A 1 149 ? 5.476 -4.318 -18.908 1.00 72.75 149 ASP A O 1
ATOM 1169 N N . ARG A 1 150 ? 6.320 -5.196 -20.796 1.00 66.75 150 ARG A N 1
ATOM 1170 C CA . ARG A 1 150 ? 6.714 -3.900 -21.369 1.00 66.75 150 ARG A CA 1
ATOM 1171 C C . ARG A 1 150 ? 5.456 -3.144 -21.797 1.00 66.75 150 ARG A C 1
ATOM 1173 O O . ARG A 1 150 ? 5.026 -3.245 -22.939 1.00 66.75 150 ARG A O 1
ATOM 1180 N N . ALA A 1 151 ? 4.856 -2.409 -20.866 1.00 67.94 151 ALA A N 1
ATOM 1181 C CA . ALA A 1 151 ? 3.723 -1.551 -21.164 1.00 67.94 151 ALA A CA 1
ATOM 1182 C C . ALA A 1 151 ? 4.174 -0.387 -22.056 1.00 67.94 151 ALA A C 1
ATOM 1184 O O . ALA A 1 151 ? 5.104 0.347 -21.708 1.00 67.94 151 ALA A O 1
ATOM 1185 N N . GLU A 1 152 ? 3.494 -0.198 -23.185 1.00 71.50 152 GLU A N 1
ATOM 1186 C CA . GLU A 1 152 ? 3.640 1.017 -23.979 1.00 71.50 152 GLU A CA 1
ATOM 1187 C C . GLU A 1 152 ? 3.098 2.204 -23.179 1.00 71.50 152 GLU A C 1
ATOM 1189 O O . GLU A 1 152 ? 1.973 2.191 -22.673 1.00 71.50 152 GLU A O 1
ATOM 1194 N N . ILE A 1 153 ? 3.927 3.233 -23.027 1.00 82.56 153 ILE A N 1
ATOM 1195 C CA . ILE A 1 153 ? 3.546 4.464 -22.345 1.00 82.56 153 ILE A CA 1
ATOM 1196 C C . ILE A 1 153 ? 3.042 5.431 -23.419 1.00 82.56 153 ILE A C 1
ATOM 1198 O O . ILE A 1 153 ? 3.824 5.784 -24.306 1.00 82.56 153 ILE A O 1
ATOM 1202 N N . PRO A 1 154 ? 1.771 5.873 -23.365 1.00 82.38 154 PRO A N 1
ATOM 1203 C CA . PRO A 1 154 ? 1.246 6.806 -24.348 1.00 82.38 154 PRO A CA 1
ATOM 1204 C C . PRO A 1 154 ? 2.020 8.121 -24.250 1.00 82.38 154 PRO A C 1
ATOM 1206 O O . PRO A 1 154 ? 2.040 8.780 -23.208 1.00 82.38 154 PRO A O 1
ATOM 1209 N N . LEU A 1 155 ? 2.679 8.477 -25.346 1.00 87.62 155 LEU A N 1
ATOM 1210 C CA . LEU A 1 155 ? 3.553 9.633 -25.445 1.00 87.62 155 LEU A CA 1
ATOM 1211 C C . LEU A 1 155 ? 2.923 10.640 -26.414 1.00 87.62 155 LEU A C 1
ATOM 1213 O O . LEU A 1 155 ? 2.651 10.308 -27.566 1.00 87.62 155 LEU A O 1
ATOM 1217 N N . GLN A 1 156 ? 2.680 11.866 -25.952 1.00 91.81 156 GLN A N 1
ATOM 1218 C CA . GLN A 1 156 ? 2.107 12.941 -26.764 1.00 91.81 156 GLN A CA 1
ATOM 1219 C C . GLN A 1 156 ? 3.138 14.054 -26.955 1.00 91.81 156 GLN A C 1
ATOM 1221 O O . GLN A 1 156 ? 3.747 14.495 -25.982 1.00 91.81 156 GLN A O 1
ATOM 1226 N N . TYR A 1 157 ? 3.324 14.517 -28.192 1.00 93.81 157 TYR A N 1
ATOM 1227 C CA . TYR A 1 157 ? 4.190 15.656 -28.503 1.00 93.81 157 TYR A CA 1
ATOM 1228 C C . TYR A 1 157 ? 3.369 16.862 -28.946 1.00 93.81 157 TYR A C 1
ATOM 1230 O O . TYR A 1 157 ? 2.604 16.777 -29.906 1.00 93.81 157 TYR A O 1
ATOM 1238 N N . ASP A 1 158 ? 3.570 17.991 -28.275 1.00 92.75 158 ASP A N 1
ATOM 1239 C CA . ASP A 1 158 ? 3.086 19.296 -28.703 1.00 92.75 158 ASP A CA 1
ATOM 1240 C C . ASP A 1 158 ? 4.240 20.070 -29.352 1.00 92.75 158 ASP A C 1
ATOM 1242 O O . ASP A 1 158 ? 5.101 20.640 -28.674 1.00 92.75 158 ASP A O 1
ATOM 1246 N N . GLN A 1 159 ? 4.239 20.094 -30.687 1.00 92.25 159 GLN A N 1
ATOM 1247 C CA . GLN A 1 159 ? 5.251 20.782 -31.488 1.00 92.25 159 GLN A CA 1
ATOM 1248 C C . GLN A 1 159 ? 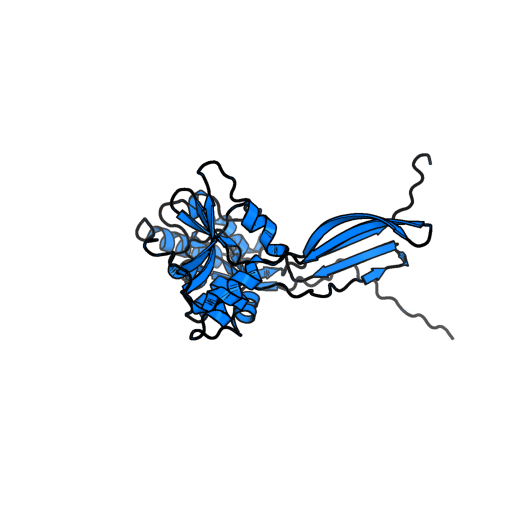5.220 22.306 -31.296 1.00 92.25 159 GLN A C 1
ATOM 1250 O O . GLN A 1 159 ? 6.257 22.951 -31.391 1.00 92.25 159 GLN A O 1
ATOM 1255 N N . SER A 1 160 ? 4.060 22.900 -30.990 1.00 92.00 160 SER A N 1
ATOM 1256 C CA . SER A 1 160 ? 3.950 24.355 -30.801 1.00 92.00 160 SER A CA 1
ATOM 1257 C C . SER A 1 160 ? 4.622 24.832 -29.514 1.00 92.00 160 SER A C 1
ATOM 1259 O O . SER A 1 160 ? 5.086 25.968 -29.431 1.00 92.00 160 SER A O 1
ATOM 1261 N N . ARG A 1 161 ? 4.688 23.949 -28.511 1.00 90.62 161 ARG A N 1
ATOM 1262 C CA . ARG A 1 161 ? 5.278 24.218 -27.193 1.00 90.62 161 ARG A CA 1
ATOM 1263 C C . ARG A 1 161 ? 6.639 23.559 -26.983 1.00 90.62 161 ARG A C 1
ATOM 1265 O O . ARG A 1 161 ? 7.236 23.777 -25.930 1.00 90.62 161 ARG A O 1
ATOM 1272 N N . ASN A 1 162 ? 7.110 22.774 -27.956 1.00 93.44 162 ASN A N 1
ATOM 1273 C CA . ASN A 1 162 ? 8.284 21.907 -27.846 1.00 93.44 162 ASN A CA 1
ATOM 1274 C C . ASN A 1 162 ? 8.239 21.021 -26.591 1.00 93.44 162 ASN A C 1
ATOM 1276 O O . ASN A 1 162 ? 9.219 20.908 -25.849 1.00 93.44 162 ASN A O 1
ATOM 1280 N N . THR A 1 163 ? 7.085 20.392 -26.355 1.00 95.12 163 THR A N 1
ATOM 1281 C CA . THR A 1 163 ? 6.804 19.680 -25.106 1.00 95.12 163 THR A CA 1
ATOM 1282 C C . THR A 1 163 ? 6.339 18.256 -25.358 1.00 95.12 163 THR A C 1
ATOM 1284 O O . THR A 1 163 ? 5.388 18.022 -26.099 1.00 95.12 163 THR A O 1
ATOM 12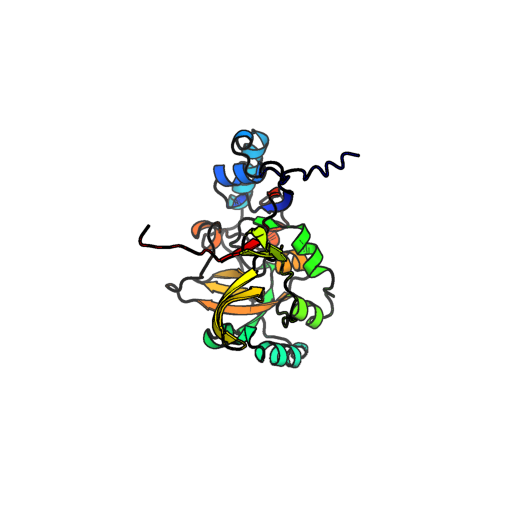87 N N . TRP A 1 164 ? 6.957 17.303 -24.667 1.00 94.31 164 TRP A N 1
ATOM 1288 C CA . TRP A 1 164 ? 6.433 15.953 -24.504 1.00 94.31 164 TRP A CA 1
ATOM 1289 C C . TRP A 1 164 ? 5.582 15.867 -23.240 1.00 94.31 164 TRP A C 1
ATOM 1291 O O . TRP A 1 164 ? 6.001 16.299 -22.164 1.00 94.31 164 TRP A O 1
ATOM 1301 N N . MET A 1 165 ? 4.400 15.277 -23.369 1.00 93.50 165 MET A N 1
ATOM 1302 C CA . MET A 1 165 ? 3.475 15.012 -22.277 1.00 93.50 165 MET A CA 1
ATOM 1303 C C . MET A 1 165 ? 3.220 13.513 -22.174 1.00 93.50 165 MET A C 1
ATOM 1305 O O . MET A 1 165 ? 2.899 12.843 -23.156 1.00 93.50 165 MET A O 1
ATOM 1309 N N . ILE A 1 166 ? 3.359 12.996 -20.958 1.00 93.12 166 ILE A N 1
ATOM 1310 C CA . ILE A 1 166 ? 3.082 11.604 -20.620 1.00 93.12 166 ILE A CA 1
ATOM 1311 C C . ILE A 1 166 ? 2.114 11.611 -19.454 1.00 93.12 166 ILE A C 1
ATOM 1313 O O . ILE A 1 166 ? 2.435 12.135 -18.386 1.00 93.12 166 ILE A O 1
ATOM 1317 N N . THR A 1 167 ? 0.947 11.013 -19.641 1.00 89.50 167 THR A N 1
ATOM 1318 C CA . THR A 1 167 ? -0.072 10.892 -18.600 1.00 89.50 167 THR A CA 1
ATOM 1319 C C . THR A 1 167 ? -0.315 9.428 -18.277 1.00 89.50 167 THR A C 1
ATOM 1321 O O . THR A 1 167 ? -0.359 8.564 -19.151 1.00 89.50 167 THR A O 1
ATOM 1324 N N . SER A 1 168 ? -0.447 9.122 -16.990 1.00 86.44 168 SER A N 1
ATOM 1325 C CA . SER A 1 168 ? -0.821 7.788 -16.544 1.00 86.44 168 SER A CA 1
ATOM 1326 C C . SER A 1 168 ? -1.636 7.847 -15.263 1.00 86.44 168 SER A C 1
ATOM 1328 O O . SER A 1 168 ? -1.336 8.605 -14.339 1.00 86.44 168 SER A O 1
ATOM 1330 N N . ARG A 1 169 ? -2.629 6.960 -15.178 1.00 79.12 169 ARG A N 1
ATOM 1331 C CA . ARG A 1 169 ? -3.330 6.637 -13.927 1.00 79.12 169 ARG A CA 1
ATOM 1332 C C . ARG A 1 169 ? -2.490 5.756 -13.002 1.00 79.12 169 ARG A C 1
ATOM 1334 O O . ARG A 1 169 ? -2.868 5.531 -11.858 1.00 79.12 169 ARG A O 1
ATOM 1341 N N . ASN A 1 170 ? -1.358 5.233 -13.480 1.00 79.62 170 ASN A N 1
ATOM 1342 C CA . ASN A 1 170 ? -0.450 4.459 -12.653 1.00 79.62 170 ASN A CA 1
ATOM 1343 C C . ASN A 1 170 ? 0.460 5.404 -11.843 1.00 79.62 170 ASN A C 1
ATOM 1345 O O . ASN A 1 170 ? 1.304 6.090 -12.432 1.00 79.62 170 ASN A O 1
ATOM 1349 N N . PRO A 1 171 ? 0.364 5.421 -10.498 1.00 78.81 171 PRO A N 1
ATOM 1350 C CA . PRO A 1 171 ? 1.188 6.300 -9.664 1.00 78.81 171 PRO A CA 1
ATOM 1351 C C . PRO A 1 171 ? 2.693 5.991 -9.764 1.00 78.81 171 PRO A C 1
ATOM 1353 O O . PRO A 1 171 ? 3.527 6.839 -9.430 1.00 78.81 171 PRO A O 1
ATOM 1356 N N . ASN A 1 172 ? 3.052 4.804 -10.267 1.00 84.38 172 ASN A N 1
ATOM 1357 C CA . ASN A 1 172 ? 4.433 4.373 -10.460 1.00 84.38 172 ASN A CA 1
ATOM 1358 C C . ASN A 1 172 ? 5.071 4.892 -11.753 1.00 84.38 172 ASN A C 1
ATOM 1360 O O . ASN A 1 172 ? 6.230 4.569 -12.008 1.00 84.38 172 ASN A O 1
ATOM 1364 N N . LEU A 1 173 ? 4.368 5.708 -12.548 1.00 89.25 173 LEU A N 1
ATOM 1365 C CA . LEU A 1 173 ? 4.978 6.455 -13.647 1.00 89.25 173 LEU A CA 1
ATOM 1366 C C . LEU A 1 173 ? 6.086 7.365 -13.094 1.00 89.25 173 LEU A C 1
ATOM 1368 O O . LEU A 1 173 ? 5.825 8.217 -12.245 1.00 89.25 173 LEU A O 1
ATOM 1372 N N . LYS A 1 174 ? 7.334 7.202 -13.529 1.00 90.50 174 LYS A N 1
ATOM 1373 C CA . LYS A 1 174 ? 8.481 7.976 -13.033 1.00 90.50 174 LYS A CA 1
ATOM 1374 C C . LYS A 1 174 ? 9.482 8.244 -14.152 1.00 90.50 174 LYS A C 1
ATOM 1376 O O . LYS A 1 174 ? 9.627 7.443 -15.071 1.00 90.50 174 LYS A O 1
ATOM 1381 N N . ILE A 1 175 ? 10.212 9.349 -14.023 1.00 91.81 175 ILE A N 1
ATOM 1382 C CA . ILE A 1 175 ? 11.502 9.501 -14.696 1.00 91.81 175 ILE A CA 1
ATOM 1383 C C . ILE A 1 175 ? 12.473 8.559 -13.980 1.00 91.81 175 ILE A C 1
ATOM 1385 O O . ILE A 1 175 ? 12.646 8.665 -12.766 1.00 91.81 175 ILE A O 1
ATOM 1389 N N . VAL A 1 176 ? 13.050 7.615 -14.717 1.00 90.31 176 VAL A N 1
ATOM 1390 C CA . VAL A 1 176 ? 13.955 6.579 -14.189 1.00 90.31 176 VAL A CA 1
ATOM 1391 C C . VAL A 1 176 ? 15.408 6.797 -14.593 1.00 90.31 176 VAL A C 1
ATOM 1393 O O . VAL A 1 176 ? 16.293 6.099 -14.113 1.00 90.31 176 VAL A O 1
ATOM 1396 N N . GLY A 1 177 ? 15.665 7.780 -15.450 1.00 92.12 177 GLY A N 1
ATOM 1397 C CA . GLY A 1 177 ? 17.010 8.163 -15.835 1.00 92.12 177 GLY A CA 1
ATOM 1398 C C . GLY A 1 177 ? 17.006 9.312 -16.825 1.00 92.12 177 GLY A C 1
ATOM 1399 O O . GLY A 1 177 ? 15.957 9.810 -17.237 1.00 92.12 177 GLY A O 1
ATOM 1400 N N . ASN A 1 178 ? 18.199 9.711 -17.225 1.00 95.69 178 ASN A N 1
ATOM 1401 C CA . ASN A 1 178 ? 18.452 10.631 -18.316 1.00 95.69 178 ASN A CA 1
ATOM 1402 C C . ASN A 1 178 ? 19.417 9.985 -19.309 1.00 95.69 178 ASN A C 1
ATOM 1404 O O . ASN A 1 178 ? 20.120 9.029 -18.985 1.00 95.69 178 ASN A O 1
ATOM 1408 N N . PHE A 1 179 ? 19.441 10.504 -20.527 1.00 95.00 179 PHE A N 1
ATOM 1409 C CA . PHE A 1 179 ? 20.402 10.081 -21.533 1.00 95.00 179 PHE A CA 1
ATOM 1410 C C . PHE A 1 179 ? 20.997 11.290 -22.246 1.00 95.00 179 PHE A C 1
ATOM 1412 O O . PHE A 1 179 ? 20.380 12.352 -22.339 1.00 95.00 179 PHE A O 1
ATOM 1419 N N . SER A 1 180 ? 22.206 11.093 -22.761 1.00 95.75 180 SER A N 1
ATOM 1420 C CA . SER A 1 180 ? 22.854 11.952 -23.742 1.00 95.75 180 SER A CA 1
ATOM 1421 C C . SER A 1 180 ? 23.591 11.037 -24.710 1.00 95.75 180 SER A C 1
ATOM 1423 O O . SER A 1 180 ? 24.413 10.227 -24.280 1.00 95.75 180 SER A O 1
ATOM 1425 N N . ALA A 1 181 ? 23.236 11.088 -25.988 1.00 94.81 181 ALA A N 1
ATOM 1426 C CA . ALA A 1 181 ? 23.788 10.209 -27.007 1.00 94.81 181 ALA A CA 1
ATOM 1427 C C . ALA A 1 181 ? 23.770 10.890 -28.384 1.00 94.81 181 ALA A C 1
ATOM 1429 O O . ALA A 1 181 ? 22.843 11.649 -28.680 1.00 94.81 181 ALA A O 1
ATOM 1430 N N . PRO A 1 182 ? 24.756 10.619 -29.256 1.00 95.06 182 PRO A N 1
ATOM 1431 C CA . PRO A 1 182 ? 24.699 11.071 -30.638 1.00 95.06 182 PRO A CA 1
ATOM 1432 C C . PRO A 1 182 ? 23.573 10.343 -31.390 1.00 95.06 182 PRO A C 1
ATOM 1434 O O . PRO A 1 182 ? 23.502 9.115 -31.378 1.00 95.06 182 PRO A O 1
ATOM 1437 N N . ILE A 1 183 ? 22.707 11.093 -32.072 1.00 93.62 183 ILE A N 1
ATOM 1438 C CA . ILE A 1 183 ? 21.597 10.580 -32.884 1.00 93.62 183 ILE A CA 1
ATOM 1439 C C . ILE A 1 183 ? 21.690 11.232 -34.264 1.00 93.62 183 ILE A C 1
ATOM 1441 O O . ILE A 1 183 ? 21.466 12.430 -34.402 1.00 93.62 183 ILE A O 1
ATOM 1445 N N . GLN A 1 184 ? 22.044 10.447 -35.287 1.00 93.88 184 GLN A N 1
ATOM 1446 C CA . GLN A 1 184 ? 22.111 10.894 -36.691 1.00 93.88 184 GLN A CA 1
ATOM 1447 C C . GLN A 1 184 ? 22.921 12.191 -36.913 1.00 93.88 184 GLN A C 1
ATOM 1449 O O . GLN A 1 184 ? 22.542 13.046 -37.705 1.00 93.88 184 GLN A O 1
ATOM 1454 N N . GLY A 1 185 ? 24.045 12.348 -36.205 1.00 93.75 185 GLY A N 1
ATOM 1455 C CA . GLY A 1 185 ? 24.910 13.531 -36.316 1.00 93.75 185 GLY A CA 1
ATOM 1456 C C . GLY A 1 185 ? 24.525 14.709 -35.411 1.00 93.75 185 GLY A C 1
ATOM 1457 O O . GLY A 1 185 ? 25.259 15.691 -35.371 1.00 93.75 185 GLY A O 1
ATOM 1458 N N . PHE A 1 186 ? 23.440 14.600 -34.642 1.00 94.75 186 PHE A N 1
ATOM 1459 C CA . PHE A 1 186 ? 23.045 15.565 -33.614 1.00 94.75 186 PHE A CA 1
ATOM 1460 C C . PHE A 1 186 ? 23.331 15.028 -32.208 1.00 94.75 186 PHE A C 1
ATOM 1462 O O . PHE A 1 186 ? 23.401 13.817 -31.997 1.00 94.75 186 PHE A O 1
ATOM 1469 N N . THR A 1 187 ? 23.446 15.918 -31.222 1.00 94.38 187 THR A N 1
ATOM 1470 C CA . THR A 1 187 ? 23.448 15.529 -29.805 1.00 94.38 187 THR A CA 1
ATOM 1471 C C . THR A 1 187 ? 22.008 15.393 -29.330 1.00 94.38 187 THR A C 1
ATOM 1473 O O . THR A 1 187 ? 21.307 16.390 -29.180 1.00 94.38 187 THR A O 1
ATOM 1476 N N . GLY A 1 188 ? 21.563 14.162 -29.087 1.00 93.38 188 GLY A N 1
ATOM 1477 C CA . GLY A 1 188 ? 20.298 13.895 -28.416 1.00 93.38 188 GLY A CA 1
ATOM 1478 C C . GLY A 1 188 ? 20.493 13.869 -26.905 1.00 93.38 188 GLY A C 1
ATOM 1479 O O . GLY A 1 188 ? 21.441 13.264 -26.410 1.00 93.38 188 GLY A O 1
ATOM 1480 N N . CYS A 1 189 ? 19.583 14.480 -26.159 1.00 94.00 189 CYS A N 1
ATOM 1481 C CA . CYS A 1 189 ? 19.509 14.334 -24.711 1.00 94.00 189 CYS A CA 1
ATOM 1482 C C . CYS A 1 189 ? 18.049 14.292 -24.256 1.00 94.00 189 CYS A C 1
ATOM 1484 O O . CYS A 1 189 ? 17.154 14.765 -24.957 1.00 94.00 189 CYS A O 1
ATOM 1486 N N . GLY A 1 190 ? 17.791 13.695 -23.096 1.00 94.19 190 GLY A N 1
ATOM 1487 C CA . GLY A 1 190 ? 16.430 13.587 -22.585 1.00 94.19 190 GLY A CA 1
ATOM 1488 C C . GLY A 1 190 ? 16.309 12.725 -21.340 1.00 94.19 190 GLY A C 1
ATOM 1489 O O . GLY A 1 190 ? 17.292 12.447 -20.652 1.00 94.19 190 GLY A O 1
ATOM 1490 N N . PHE A 1 191 ? 15.080 12.296 -21.066 1.00 95.12 191 PHE A N 1
ATOM 1491 C CA . PHE A 1 191 ? 14.722 11.492 -19.903 1.00 95.12 191 PHE A CA 1
ATOM 1492 C C . PHE A 1 191 ? 14.181 10.127 -20.321 1.00 95.12 191 PHE A C 1
ATOM 1494 O O . PHE A 1 191 ? 13.447 10.008 -21.300 1.00 95.12 191 PHE A O 1
ATOM 1501 N N . LEU A 1 192 ? 14.519 9.104 -19.544 1.00 91.94 192 LEU A N 1
ATOM 1502 C CA . LEU A 1 192 ? 13.902 7.788 -19.613 1.00 91.94 192 LEU A CA 1
ATOM 1503 C C . LEU A 1 192 ? 12.707 7.780 -18.666 1.00 91.94 192 LEU A C 1
ATOM 1505 O O . LEU A 1 192 ? 12.844 8.098 -17.482 1.00 91.94 192 LEU A O 1
ATOM 1509 N N . VAL A 1 193 ? 11.538 7.414 -19.180 1.00 91.12 193 VAL A N 1
ATOM 1510 C CA . VAL A 1 193 ? 10.299 7.336 -18.406 1.00 91.12 193 VAL A CA 1
ATOM 1511 C C . VAL A 1 193 ? 9.822 5.897 -18.399 1.00 91.12 193 VAL A C 1
ATOM 1513 O O . VAL A 1 193 ? 9.761 5.254 -19.442 1.00 91.12 193 VAL A O 1
ATOM 1516 N N . ALA A 1 194 ? 9.491 5.392 -17.216 1.00 88.19 194 ALA A N 1
ATOM 1517 C CA . ALA A 1 194 ? 8.973 4.046 -17.048 1.00 88.19 194 ALA A CA 1
ATOM 1518 C C . ALA A 1 194 ? 7.869 4.020 -15.994 1.00 88.19 194 ALA A C 1
ATOM 1520 O O . ALA A 1 194 ? 7.805 4.861 -15.094 1.00 88.19 194 ALA A O 1
ATOM 1521 N N . VAL A 1 195 ? 7.011 3.012 -16.087 1.00 85.56 195 VAL A N 1
ATOM 1522 C CA . VAL A 1 195 ? 6.123 2.628 -14.996 1.00 85.56 195 VAL A CA 1
ATOM 1523 C C . VAL A 1 195 ? 6.858 1.573 -14.184 1.00 85.56 195 VAL A C 1
ATOM 1525 O O . VAL A 1 195 ? 7.046 0.451 -14.647 1.00 85.56 195 VAL A O 1
ATOM 1528 N N . SER A 1 196 ? 7.313 1.932 -12.984 1.00 81.88 196 SER A N 1
ATOM 1529 C CA . SER A 1 196 ? 8.000 0.967 -12.125 1.00 81.88 196 SER A CA 1
ATOM 1530 C C . SER A 1 196 ? 7.046 -0.155 -11.716 1.00 81.88 196 SER A C 1
ATOM 1532 O O . SER A 1 196 ? 5.890 0.092 -11.350 1.00 81.88 196 SER A O 1
ATOM 1534 N N . ALA A 1 197 ? 7.550 -1.387 -11.736 1.00 80.81 197 ALA A N 1
ATOM 1535 C CA . ALA A 1 197 ? 6.855 -2.510 -11.133 1.00 80.81 197 ALA A CA 1
ATOM 1536 C C . ALA A 1 197 ? 6.596 -2.217 -9.648 1.00 80.81 197 ALA A C 1
ATOM 1538 O O . ALA A 1 197 ? 7.443 -1.650 -8.957 1.00 80.81 197 ALA A O 1
ATOM 1539 N N . SER A 1 198 ? 5.417 -2.593 -9.164 1.00 88.00 198 SER A N 1
ATOM 1540 C CA . SER A 1 198 ? 5.107 -2.585 -7.737 1.00 88.00 198 SER A CA 1
ATOM 1541 C C . SER A 1 198 ? 4.792 -4.008 -7.328 1.00 88.00 198 SER A C 1
ATOM 1543 O O . SER A 1 198 ? 4.078 -4.733 -8.025 1.00 88.00 198 SER A O 1
ATOM 1545 N N . PHE A 1 199 ? 5.249 -4.390 -6.145 1.00 94.75 199 PHE A N 1
ATOM 1546 C CA . PHE A 1 199 ? 5.063 -5.714 -5.556 1.00 94.75 199 PHE A CA 1
ATOM 1547 C C . PHE A 1 199 ? 4.357 -5.562 -4.213 1.00 94.75 199 PHE A C 1
ATOM 1549 O O . PHE A 1 199 ? 4.471 -4.515 -3.577 1.00 94.75 199 PHE A O 1
ATOM 1556 N N . VAL A 1 200 ? 3.612 -6.579 -3.788 1.00 97.50 200 VAL A N 1
ATOM 1557 C CA . VAL A 1 200 ? 3.121 -6.610 -2.408 1.00 97.50 200 VAL A CA 1
ATOM 1558 C C . VAL A 1 200 ? 4.323 -6.826 -1.497 1.00 97.50 200 VAL A C 1
ATOM 1560 O O . VAL A 1 200 ? 5.055 -7.804 -1.650 1.00 97.50 200 VAL A O 1
ATOM 1563 N N . GLN A 1 201 ? 4.554 -5.879 -0.592 1.00 97.94 201 GLN A N 1
ATOM 1564 C CA . GLN A 1 201 ? 5.737 -5.841 0.261 1.00 97.94 201 GLN A CA 1
ATOM 1565 C C . GLN A 1 201 ? 5.322 -5.821 1.720 1.00 97.94 201 GLN A C 1
ATOM 1567 O O . GLN A 1 201 ? 4.656 -4.885 2.167 1.00 97.94 201 GLN A O 1
ATOM 1572 N N . VAL A 1 202 ? 5.772 -6.820 2.467 1.00 98.44 202 VAL A N 1
ATOM 1573 C CA . VAL A 1 202 ? 5.619 -6.888 3.918 1.00 98.44 202 VAL A CA 1
ATOM 1574 C C . VAL A 1 202 ? 6.990 -6.709 4.543 1.00 98.44 202 VAL A C 1
ATOM 1576 O O . VAL A 1 202 ? 7.964 -7.311 4.106 1.00 98.44 202 VAL A O 1
ATOM 1579 N N . VAL A 1 203 ? 7.085 -5.882 5.573 1.00 98.12 203 VAL A N 1
ATOM 1580 C CA . VAL A 1 203 ? 8.348 -5.648 6.277 1.00 98.12 203 VAL A CA 1
ATOM 1581 C C . VAL A 1 203 ? 8.188 -5.939 7.751 1.00 98.12 203 VAL A C 1
ATOM 1583 O O . VAL A 1 203 ? 7.145 -5.626 8.315 1.00 98.12 203 VAL A O 1
ATOM 1586 N N . LEU A 1 204 ? 9.216 -6.504 8.378 1.00 97.75 204 LEU A N 1
ATOM 1587 C CA . LEU A 1 204 ? 9.323 -6.517 9.833 1.00 97.75 204 LEU A CA 1
ATOM 1588 C C . LEU A 1 204 ? 10.122 -5.287 10.257 1.00 97.75 204 LEU A C 1
ATOM 1590 O O . LEU A 1 204 ? 11.291 -5.163 9.907 1.00 97.75 204 LEU A O 1
ATOM 1594 N N . HIS A 1 205 ? 9.506 -4.385 11.010 1.00 96.38 205 HIS A N 1
ATOM 1595 C CA . HIS A 1 205 ? 10.173 -3.204 11.544 1.00 96.38 205 HIS A CA 1
ATOM 1596 C C . HIS A 1 205 ? 9.747 -2.982 12.987 1.00 96.38 205 HIS A C 1
ATOM 1598 O O . HIS A 1 205 ? 8.554 -2.947 13.286 1.00 96.38 205 HIS A O 1
ATOM 1604 N N . ARG A 1 206 ? 10.730 -2.857 13.888 1.00 94.06 206 ARG A N 1
ATOM 1605 C CA . ARG A 1 206 ? 10.503 -2.661 15.333 1.00 94.06 206 ARG A CA 1
ATOM 1606 C C . ARG A 1 206 ? 9.508 -3.674 15.921 1.00 94.06 206 ARG A C 1
ATOM 1608 O O . ARG A 1 206 ? 8.596 -3.317 16.659 1.00 94.06 206 ARG A O 1
ATOM 1615 N N . GLY A 1 207 ? 9.668 -4.944 15.541 1.00 93.81 207 GLY A N 1
ATOM 1616 C CA . GLY A 1 207 ? 8.827 -6.043 16.021 1.00 93.81 207 GLY A CA 1
ATOM 1617 C C . GLY A 1 207 ? 7.410 -6.079 15.438 1.00 93.81 207 GLY A C 1
ATOM 1618 O O . GLY A 1 207 ? 6.563 -6.789 15.973 1.00 93.81 207 GLY A O 1
ATOM 1619 N N . ARG A 1 208 ? 7.128 -5.324 14.367 1.00 96.12 208 ARG A N 1
ATOM 1620 C CA . ARG A 1 208 ? 5.819 -5.308 13.707 1.00 96.12 208 ARG A CA 1
ATOM 1621 C C . ARG A 1 208 ? 5.914 -5.630 12.226 1.00 96.12 208 ARG A C 1
ATOM 1623 O O . ARG A 1 208 ? 6.746 -5.057 11.526 1.00 96.12 208 ARG A O 1
ATOM 1630 N N . TYR A 1 209 ? 5.024 -6.492 11.747 1.00 98.31 209 TYR A N 1
ATOM 1631 C CA . TYR A 1 209 ? 4.843 -6.725 10.320 1.00 98.31 209 TYR A CA 1
ATOM 1632 C C . TYR A 1 209 ? 3.910 -5.671 9.726 1.00 98.31 209 TYR A C 1
ATOM 1634 O O . TYR A 1 209 ? 2.751 -5.554 10.134 1.00 98.31 209 TYR A O 1
ATOM 1642 N N . LEU A 1 210 ? 4.424 -4.901 8.772 1.00 98.12 210 LEU A N 1
ATOM 1643 C CA . LEU A 1 210 ? 3.761 -3.754 8.154 1.00 98.12 210 LEU A CA 1
ATOM 1644 C C . LEU A 1 210 ? 3.647 -3.978 6.643 1.00 98.12 210 LEU A C 1
ATOM 1646 O O . LEU A 1 210 ? 4.600 -4.447 6.017 1.00 98.12 210 LEU A O 1
ATOM 1650 N N . LEU A 1 211 ? 2.526 -3.587 6.035 1.00 98.06 211 LEU A N 1
ATOM 1651 C CA . LEU A 1 211 ? 2.415 -3.526 4.580 1.00 98.06 211 LEU A CA 1
ATOM 1652 C C . LEU A 1 211 ? 3.103 -2.254 4.073 1.00 98.06 211 LEU A C 1
ATOM 1654 O O . LEU A 1 211 ? 2.598 -1.147 4.257 1.00 98.06 211 LEU A O 1
ATOM 1658 N N . ARG A 1 212 ? 4.250 -2.394 3.412 1.00 96.19 212 ARG A N 1
ATOM 1659 C CA . ARG A 1 212 ? 4.997 -1.258 2.853 1.00 96.19 212 ARG A CA 1
ATOM 1660 C C . ARG A 1 212 ? 4.439 -0.807 1.503 1.00 96.19 212 ARG A C 1
ATOM 1662 O O . ARG A 1 212 ? 4.352 0.391 1.254 1.00 96.19 212 ARG A O 1
ATOM 1669 N N . ASP A 1 213 ? 4.057 -1.756 0.652 1.00 94.75 213 ASP A N 1
ATOM 1670 C CA . ASP A 1 213 ? 3.481 -1.512 -0.676 1.00 94.75 213 ASP A CA 1
ATOM 1671 C C . ASP A 1 213 ? 2.501 -2.639 -1.050 1.00 94.75 213 ASP A C 1
ATOM 1673 O O . ASP A 1 213 ? 2.536 -3.731 -0.481 1.00 94.75 213 ASP A O 1
ATOM 1677 N N . GLY A 1 214 ? 1.615 -2.383 -2.014 1.00 94.44 214 GLY A N 1
ATOM 1678 C CA . GLY A 1 214 ? 0.654 -3.357 -2.528 1.00 94.44 214 GLY A CA 1
ATOM 1679 C C . GLY A 1 214 ? -0.744 -3.277 -1.916 1.00 94.44 214 GLY A C 1
ATOM 1680 O O . GLY A 1 214 ? -1.493 -4.248 -2.015 1.00 94.44 214 GLY A O 1
ATOM 1681 N N . TYR A 1 215 ? -1.123 -2.134 -1.334 1.00 95.12 215 TYR A N 1
ATOM 1682 C CA . TYR A 1 215 ? -2.417 -1.924 -0.667 1.00 95.12 215 TYR A CA 1
ATOM 1683 C C . TYR A 1 215 ? -3.627 -2.304 -1.520 1.00 95.12 215 TYR A C 1
ATOM 1685 O O . TYR A 1 215 ? -4.448 -3.098 -1.079 1.00 95.12 215 TYR A O 1
ATOM 1693 N N . HIS A 1 216 ? -3.716 -1.796 -2.753 1.00 93.25 216 HIS A N 1
ATOM 1694 C CA . HIS A 1 216 ? -4.855 -2.073 -3.636 1.00 93.25 216 HIS A CA 1
ATOM 1695 C C . HIS A 1 216 ? -5.029 -3.577 -3.896 1.00 93.25 216 HIS A C 1
ATOM 1697 O O . HIS A 1 216 ? -6.127 -4.104 -3.779 1.00 93.25 216 HIS A O 1
ATOM 1703 N N . ARG A 1 217 ? -3.934 -4.291 -4.187 1.00 94.44 217 ARG A N 1
ATOM 1704 C CA . ARG A 1 217 ? -3.976 -5.743 -4.425 1.00 94.44 217 ARG A CA 1
ATOM 1705 C C . ARG A 1 217 ? -4.338 -6.512 -3.165 1.00 94.44 217 ARG A C 1
ATOM 1707 O O . ARG A 1 217 ? -5.186 -7.389 -3.221 1.00 94.44 217 ARG A O 1
ATOM 1714 N N . SER A 1 218 ? -3.719 -6.159 -2.042 1.00 96.94 218 SER A N 1
ATOM 1715 C CA . SER A 1 218 ? -3.961 -6.834 -0.767 1.00 96.94 218 SER A CA 1
ATOM 1716 C C . SER A 1 218 ? -5.414 -6.665 -0.328 1.00 96.94 218 SER A C 1
ATOM 1718 O O . SER A 1 218 ? -6.059 -7.642 0.026 1.00 96.94 218 SER A O 1
ATOM 1720 N N . LEU A 1 219 ? -5.955 -5.448 -0.429 1.00 96.00 219 LEU A N 1
ATOM 1721 C CA . LEU A 1 219 ? -7.345 -5.165 -0.085 1.00 96.00 219 LEU A CA 1
ATOM 1722 C C . LEU A 1 219 ? -8.331 -5.878 -1.020 1.00 96.00 219 LEU A C 1
ATOM 1724 O O . LEU A 1 219 ? -9.301 -6.455 -0.543 1.00 96.00 219 LEU A O 1
ATOM 1728 N N . GLY A 1 220 ? -8.071 -5.881 -2.331 1.00 95.00 220 GLY A N 1
ATOM 1729 C CA . GLY A 1 220 ? -8.924 -6.565 -3.306 1.00 95.00 220 GLY A CA 1
ATOM 1730 C C . GLY A 1 220 ? -8.955 -8.082 -3.115 1.00 95.00 220 GLY A C 1
ATOM 1731 O O . GLY A 1 220 ? -10.016 -8.696 -3.189 1.00 95.00 220 GLY A O 1
ATOM 1732 N N . LEU A 1 221 ? -7.802 -8.689 -2.821 1.00 96.38 221 LEU A N 1
ATOM 1733 C CA . LEU A 1 221 ? -7.700 -10.116 -2.502 1.00 96.38 221 LEU A CA 1
ATOM 1734 C C . LEU A 1 221 ? -8.424 -10.435 -1.188 1.00 96.38 221 LEU A C 1
ATOM 1736 O O . LEU A 1 221 ? -9.225 -11.368 -1.138 1.00 96.38 221 LEU A O 1
ATOM 1740 N N . LEU A 1 222 ? -8.223 -9.608 -0.160 1.00 95.81 222 LEU A N 1
ATOM 1741 C CA . LEU A 1 222 ? -8.865 -9.778 1.138 1.00 95.81 222 LEU A CA 1
ATOM 1742 C C . LEU A 1 222 ? -10.393 -9.668 1.054 1.00 95.81 222 LEU A C 1
ATOM 1744 O O . LEU A 1 222 ? -11.100 -10.477 1.647 1.00 95.81 222 LEU A O 1
ATOM 1748 N N . ALA A 1 223 ? -10.904 -8.725 0.259 1.00 94.38 223 ALA A N 1
ATOM 1749 C CA . ALA A 1 223 ? -12.334 -8.570 -0.007 1.00 94.38 223 ALA A CA 1
ATOM 1750 C C . ALA A 1 223 ? -12.961 -9.803 -0.683 1.00 94.38 223 ALA A C 1
ATOM 1752 O O . ALA A 1 223 ? -14.155 -10.049 -0.532 1.00 94.38 223 ALA A O 1
ATOM 1753 N N . ARG A 1 224 ? -12.157 -10.602 -1.396 1.00 93.31 224 ARG A N 1
ATOM 1754 C CA . ARG A 1 224 ? -12.557 -11.882 -2.005 1.00 93.31 224 ARG A CA 1
ATOM 1755 C C . ARG A 1 224 ? -12.341 -13.084 -1.077 1.00 93.31 224 ARG A C 1
ATOM 1757 O O . ARG A 1 224 ? -12.488 -14.221 -1.513 1.00 93.31 224 ARG A O 1
ATOM 1764 N N . GLY A 1 225 ? -11.957 -12.855 0.179 1.00 95.12 225 GLY A N 1
ATOM 1765 C CA . GLY A 1 225 ? -11.648 -13.910 1.146 1.00 95.12 225 GLY A CA 1
ATOM 1766 C C . GLY A 1 225 ? -10.284 -14.577 0.942 1.00 95.12 225 GLY A C 1
ATOM 1767 O O . GLY A 1 225 ? -9.991 -15.567 1.610 1.00 95.12 225 GLY A O 1
ATOM 1768 N N . ILE A 1 226 ? -9.428 -14.052 0.057 1.00 96.75 226 ILE A N 1
ATOM 1769 C CA . ILE A 1 226 ? -8.065 -14.557 -0.144 1.00 96.75 226 ILE A CA 1
ATOM 1770 C C . ILE A 1 226 ? -7.154 -13.897 0.892 1.00 96.75 226 ILE A C 1
ATOM 1772 O O . ILE A 1 226 ? -6.802 -12.722 0.786 1.00 96.75 226 ILE A O 1
ATOM 1776 N N . THR A 1 227 ? -6.774 -14.664 1.910 1.00 97.12 227 THR A N 1
ATOM 1777 C CA . THR A 1 227 ? -6.024 -14.158 3.068 1.00 97.12 227 THR A CA 1
ATOM 1778 C C . THR A 1 227 ? -4.536 -14.473 3.005 1.00 97.12 227 THR A C 1
ATOM 1780 O O . THR A 1 227 ? -3.742 -13.708 3.537 1.00 97.12 227 THR A O 1
ATOM 1783 N N . ASN A 1 228 ? -4.138 -15.558 2.343 1.00 97.62 228 ASN A N 1
ATOM 1784 C CA . ASN A 1 228 ? -2.741 -15.968 2.220 1.00 97.62 228 ASN A CA 1
ATOM 1785 C C . ASN A 1 228 ? -2.229 -15.632 0.825 1.00 97.62 228 ASN A C 1
ATOM 1787 O O . ASN A 1 228 ? -2.773 -16.126 -0.161 1.00 97.62 228 ASN A O 1
ATOM 1791 N N . VAL A 1 229 ? -1.200 -14.788 0.736 1.00 98.00 229 VAL A N 1
ATOM 1792 C CA . VAL A 1 229 ? -0.708 -14.294 -0.556 1.00 98.00 229 VAL A CA 1
ATOM 1793 C C . VAL A 1 229 ? 0.820 -14.277 -0.626 1.00 98.00 229 VAL A C 1
ATOM 1795 O O . VAL A 1 229 ? 1.470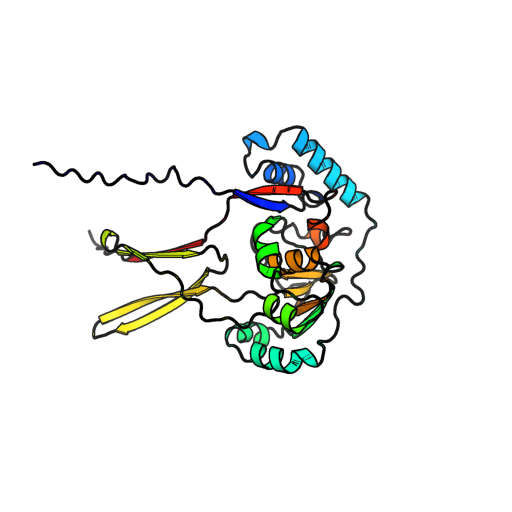 -14.037 0.394 1.00 98.00 229 VAL A O 1
ATOM 1798 N N . PRO A 1 230 ? 1.427 -14.468 -1.811 1.00 98.25 230 PRO A N 1
ATOM 1799 C CA . PRO A 1 230 ? 2.859 -14.267 -1.990 1.00 98.25 230 PRO A CA 1
ATOM 1800 C C . PRO A 1 230 ? 3.237 -12.795 -1.825 1.00 98.25 230 PRO A C 1
ATOM 1802 O O . PRO A 1 230 ? 2.577 -11.915 -2.379 1.00 98.25 230 PRO A O 1
ATOM 1805 N N . VAL A 1 231 ? 4.312 -12.520 -1.096 1.00 98.56 231 VAL A N 1
ATOM 1806 C CA . VAL A 1 231 ? 4.832 -11.171 -0.841 1.00 98.56 231 VAL A CA 1
ATOM 1807 C C . VAL A 1 231 ? 6.349 -11.153 -0.945 1.00 98.56 231 VAL A C 1
ATOM 1809 O O . VAL A 1 231 ? 7.005 -12.178 -0.757 1.00 98.56 231 VAL A O 1
ATOM 1812 N N . LEU A 1 232 ? 6.915 -9.971 -1.181 1.00 98.19 232 LEU A N 1
ATOM 1813 C CA . LEU A 1 232 ? 8.313 -9.715 -0.860 1.00 98.19 232 LEU A CA 1
ATOM 1814 C C . LEU A 1 232 ? 8.426 -9.322 0.603 1.00 98.19 232 LEU A C 1
ATOM 1816 O O . LEU A 1 232 ? 7.734 -8.418 1.072 1.00 98.19 232 LEU A O 1
ATOM 1820 N N . TYR A 1 233 ? 9.323 -10.001 1.299 1.00 98.50 233 TYR A N 1
ATOM 1821 C CA . TYR A 1 233 ? 9.580 -9.812 2.709 1.00 98.50 233 TYR A CA 1
ATOM 1822 C C . TYR A 1 233 ? 10.998 -9.316 2.963 1.00 98.50 233 TYR A C 1
ATOM 1824 O O . TYR A 1 233 ? 11.950 -9.791 2.340 1.00 98.50 233 TYR A O 1
ATOM 1832 N N . ARG A 1 234 ? 11.134 -8.389 3.913 1.00 97.31 234 ARG A N 1
ATOM 1833 C CA . ARG A 1 234 ? 12.425 -7.939 4.433 1.00 97.31 234 ARG A CA 1
ATOM 1834 C C . ARG A 1 234 ? 12.321 -7.520 5.896 1.00 97.31 234 ARG A C 1
ATOM 1836 O O . ARG A 1 234 ? 11.336 -6.913 6.317 1.00 97.31 234 ARG A O 1
ATOM 1843 N N . GLU A 1 235 ? 13.370 -7.808 6.654 1.00 97.06 235 GLU A N 1
ATOM 1844 C CA . GLU A 1 235 ? 13.561 -7.281 8.003 1.00 97.06 235 GLU A CA 1
ATOM 1845 C C . GLU A 1 235 ? 14.330 -5.962 7.944 1.00 97.06 235 GLU A C 1
ATOM 1847 O O . GLU A 1 235 ? 15.390 -5.877 7.323 1.00 97.06 235 GLU A O 1
ATOM 1852 N N . PHE A 1 236 ? 13.783 -4.937 8.591 1.00 95.00 236 PHE A N 1
ATOM 1853 C CA . PHE A 1 236 ? 14.393 -3.622 8.728 1.00 95.00 236 PHE A CA 1
ATOM 1854 C C . PHE A 1 236 ? 14.957 -3.471 10.134 1.00 95.00 236 PHE A C 1
ATOM 1856 O O . PHE A 1 236 ? 14.275 -3.755 11.125 1.00 95.00 236 PHE A O 1
ATOM 1863 N N . SER A 1 237 ? 16.182 -2.954 10.226 1.00 90.88 237 SER A N 1
ATOM 1864 C CA . SER A 1 237 ? 16.755 -2.604 11.529 1.00 90.88 237 SER A CA 1
ATOM 1865 C C . SER A 1 237 ? 16.005 -1.429 12.175 1.00 90.88 237 SER A C 1
ATOM 1867 O O . SER A 1 237 ? 15.252 -0.703 11.522 1.00 90.88 237 SER A O 1
ATOM 1869 N N . GLU A 1 238 ? 16.207 -1.219 13.476 1.00 84.44 238 GLU A N 1
ATOM 1870 C CA . GLU A 1 238 ? 15.513 -0.181 14.254 1.00 84.44 238 GLU A CA 1
ATOM 1871 C C . GLU A 1 238 ? 15.723 1.247 13.717 1.00 84.44 238 GLU A C 1
ATOM 1873 O O . GLU A 1 238 ? 14.813 2.085 13.798 1.00 84.44 238 GLU A O 1
ATOM 1878 N N . TYR A 1 239 ? 16.914 1.503 13.170 1.00 85.06 239 TYR A N 1
ATOM 1879 C CA . TYR A 1 239 ? 17.354 2.801 12.653 1.00 85.06 239 TYR A CA 1
ATOM 1880 C C . TYR A 1 239 ? 17.184 2.933 11.141 1.00 85.06 239 TYR A C 1
ATOM 1882 O O . TYR A 1 239 ? 17.418 4.004 10.580 1.00 85.06 239 TYR A O 1
ATOM 1890 N N . GLU A 1 240 ? 16.804 1.851 10.466 1.00 88.56 240 GLU A N 1
ATOM 1891 C CA . GLU A 1 240 ? 16.626 1.878 9.027 1.00 88.56 240 GLU A CA 1
ATOM 1892 C C . GLU A 1 240 ? 15.338 2.610 8.657 1.00 88.56 240 GLU A C 1
ATOM 1894 O O . GLU A 1 240 ? 14.272 2.397 9.239 1.00 88.56 240 GLU A O 1
ATOM 1899 N N . ASN A 1 241 ? 15.440 3.486 7.661 1.00 85.62 241 ASN A N 1
ATOM 1900 C CA . ASN A 1 241 ? 14.295 4.214 7.148 1.00 85.62 241 ASN A CA 1
ATOM 1901 C C . ASN A 1 241 ? 13.459 3.298 6.243 1.00 85.62 241 ASN A C 1
ATOM 1903 O O . ASN A 1 241 ? 13.950 2.779 5.244 1.00 85.62 241 ASN A O 1
ATOM 1907 N N . LEU A 1 242 ? 12.167 3.163 6.550 1.00 88.25 242 LEU A N 1
ATOM 1908 C CA . LEU A 1 242 ? 11.204 2.411 5.738 1.00 88.25 242 LEU A CA 1
ATOM 1909 C C . LEU A 1 242 ? 10.983 3.001 4.328 1.00 88.25 242 LEU A C 1
ATOM 1911 O O . LEU A 1 242 ? 10.414 2.339 3.453 1.00 88.25 242 LEU A O 1
ATOM 1915 N N . GLY A 1 243 ? 11.406 4.245 4.094 1.00 88.19 243 GLY A N 1
ATOM 1916 C CA . GLY A 1 243 ? 11.221 4.963 2.834 1.00 88.19 243 GLY A CA 1
ATOM 1917 C C . GLY A 1 243 ? 9.751 5.266 2.547 1.00 88.19 243 GLY A C 1
ATOM 1918 O O . GLY A 1 243 ? 9.328 5.208 1.394 1.00 88.19 243 GLY A O 1
ATOM 1919 N N . LEU A 1 244 ? 8.957 5.520 3.593 1.00 88.00 244 LEU A N 1
ATOM 1920 C CA . LEU A 1 244 ? 7.525 5.773 3.455 1.00 88.00 244 LEU A CA 1
ATOM 1921 C C . LEU A 1 244 ? 7.273 7.112 2.743 1.00 88.00 244 LEU A C 1
ATOM 1923 O O . LEU A 1 244 ? 7.927 8.108 3.066 1.00 88.00 244 LEU A O 1
ATOM 1927 N N . PRO A 1 245 ? 6.321 7.172 1.798 1.00 85.94 245 PRO A N 1
ATOM 1928 C CA . PRO A 1 245 ? 5.939 8.427 1.168 1.00 85.94 245 PRO A CA 1
ATOM 1929 C C . PRO A 1 245 ? 5.214 9.346 2.164 1.00 85.94 245 PRO A C 1
ATOM 1931 O O . PRO A 1 245 ? 4.712 8.916 3.205 1.00 85.94 245 PRO A O 1
ATOM 1934 N N . ALA A 1 246 ? 5.124 10.629 1.817 1.00 87.12 246 ALA A N 1
ATOM 1935 C CA . ALA A 1 246 ? 4.351 11.594 2.589 1.00 87.12 246 ALA A CA 1
ATOM 1936 C C . ALA A 1 246 ? 2.859 11.216 2.651 1.00 87.12 246 ALA A C 1
ATOM 1938 O O . ALA A 1 246 ? 2.314 10.613 1.725 1.00 87.12 246 ALA A O 1
ATOM 1939 N N . GLY A 1 247 ? 2.192 11.615 3.736 1.00 90.00 247 GLY A N 1
ATOM 1940 C CA . GLY A 1 247 ? 0.759 11.377 3.929 1.00 90.00 247 GLY A CA 1
ATOM 1941 C C . GLY A 1 247 ? 0.403 9.980 4.443 1.00 90.00 247 GLY A C 1
ATOM 1942 O O . GLY A 1 247 ? -0.774 9.641 4.455 1.00 90.00 247 GLY A O 1
ATOM 1943 N N . MET A 1 248 ? 1.384 9.179 4.865 1.00 94.69 248 MET A N 1
ATOM 1944 C CA . MET A 1 248 ? 1.144 7.952 5.632 1.00 94.69 248 MET A CA 1
ATOM 1945 C C . MET A 1 248 ? 0.639 8.276 7.047 1.00 94.69 248 MET A C 1
ATOM 1947 O O . MET A 1 248 ? 0.818 9.394 7.539 1.00 94.69 248 MET A O 1
ATOM 1951 N N . LEU A 1 249 ? 0.019 7.299 7.714 1.00 96.38 249 LEU A N 1
ATOM 1952 C CA . LEU A 1 249 ? -0.322 7.411 9.131 1.00 96.38 249 LEU A CA 1
ATOM 1953 C C . LEU A 1 249 ? 0.939 7.683 9.958 1.00 96.38 249 LEU A C 1
ATOM 1955 O O . LEU A 1 249 ? 2.047 7.270 9.612 1.00 96.38 249 LEU A O 1
ATOM 1959 N N . GLN A 1 250 ? 0.762 8.374 11.079 1.00 94.12 250 GLN A N 1
ATOM 1960 C CA . GLN A 1 250 ? 1.863 8.654 11.992 1.00 94.12 250 GLN A CA 1
ATOM 1961 C C . GLN A 1 250 ? 2.398 7.353 12.605 1.00 94.12 250 GLN A C 1
ATOM 1963 O O . GLN A 1 250 ? 1.636 6.419 12.852 1.00 94.12 250 GLN A O 1
ATOM 1968 N N . ALA A 1 251 ? 3.698 7.310 12.912 1.00 93.62 251 ALA A N 1
ATOM 1969 C CA . ALA A 1 251 ? 4.350 6.120 13.469 1.00 93.62 251 ALA A CA 1
ATOM 1970 C C . ALA A 1 251 ? 3.663 5.580 14.728 1.00 93.62 251 ALA A C 1
ATOM 1972 O O . ALA A 1 251 ? 3.504 4.372 14.874 1.00 93.62 251 ALA A O 1
ATOM 1973 N N . GLN A 1 252 ? 3.175 6.472 15.590 1.00 94.31 252 GLN A N 1
ATOM 1974 C CA . GLN A 1 252 ? 2.415 6.098 16.783 1.00 94.31 252 GLN A CA 1
ATOM 1975 C C . GLN A 1 252 ? 1.137 5.304 16.477 1.00 94.31 252 GLN A C 1
ATOM 1977 O O . GLN A 1 252 ? 0.733 4.480 17.290 1.00 94.31 252 GLN A O 1
ATOM 1982 N N . SER A 1 253 ? 0.516 5.504 15.311 1.00 95.69 253 SER A N 1
ATOM 1983 C CA . SER A 1 253 ? -0.699 4.785 14.933 1.00 95.69 253 SER A CA 1
ATOM 1984 C C . SER A 1 253 ? -0.401 3.328 14.585 1.00 95.69 253 SER A C 1
ATOM 1986 O O . SER A 1 253 ? -1.130 2.454 15.030 1.00 95.69 253 SER A O 1
ATOM 1988 N N . TYR A 1 254 ? 0.668 3.046 13.831 1.00 95.00 254 TYR A N 1
ATOM 1989 C CA . TYR A 1 254 ? 0.971 1.685 13.358 1.00 95.00 254 TYR A CA 1
ATOM 1990 C C . TYR A 1 254 ? 2.005 0.924 14.205 1.00 95.00 254 TYR A C 1
ATOM 1992 O O . TYR A 1 254 ? 2.063 -0.303 14.137 1.00 95.00 254 TYR A O 1
ATOM 2000 N N . LEU A 1 255 ? 2.800 1.616 15.027 1.00 95.62 255 LEU A N 1
ATOM 2001 C CA . LEU A 1 255 ? 3.675 1.004 16.040 1.00 95.62 255 LEU A CA 1
ATOM 2002 C C . LEU A 1 255 ? 3.052 0.997 17.442 1.00 95.62 255 LEU A C 1
ATOM 2004 O O . LEU A 1 255 ? 3.608 0.381 18.346 1.00 95.62 255 LEU A O 1
ATOM 2008 N N . GLY A 1 256 ? 1.918 1.676 17.634 1.00 95.94 256 GLY A N 1
ATOM 2009 C CA . GLY A 1 256 ? 1.224 1.740 18.916 1.00 95.94 256 GLY A CA 1
ATOM 2010 C C . GLY A 1 256 ? 0.571 0.421 19.329 1.00 95.94 256 GLY A C 1
ATOM 2011 O O . GLY A 1 256 ? 0.672 -0.607 18.658 1.00 95.94 256 GLY A O 1
ATOM 2012 N N . GLU A 1 257 ? -0.144 0.452 20.450 1.00 96.62 257 GLU A N 1
ATOM 2013 C CA . GLU A 1 257 ? -0.791 -0.741 21.007 1.00 96.62 257 GLU A CA 1
ATOM 2014 C C . GLU A 1 257 ? -1.900 -1.304 20.118 1.00 96.62 257 GLU A C 1
ATOM 2016 O O . GLU A 1 257 ? -2.150 -2.499 20.151 1.00 96.62 257 GLU A O 1
ATOM 2021 N N . ARG A 1 258 ? -2.578 -0.460 19.336 1.00 97.56 258 ARG A N 1
ATOM 2022 C CA . ARG A 1 258 ? -3.764 -0.839 18.556 1.00 97.56 258 ARG A CA 1
ATOM 2023 C C . ARG A 1 258 ? -3.565 -0.431 17.100 1.00 97.56 258 ARG A C 1
ATOM 2025 O O . ARG A 1 258 ? -4.192 0.533 16.662 1.00 97.56 258 ARG A O 1
ATOM 2032 N N . PRO A 1 259 ? -2.633 -1.068 16.375 1.00 98.06 259 PRO A N 1
ATOM 2033 C CA . PRO A 1 259 ? -2.350 -0.698 14.998 1.00 98.06 259 PRO A CA 1
ATOM 2034 C C . PRO A 1 259 ? -3.536 -1.035 14.085 1.00 98.06 259 PRO A C 1
ATOM 2036 O O . PRO A 1 259 ? -4.290 -1.958 14.394 1.00 98.06 259 PRO A O 1
ATOM 2039 N N . PRO A 1 260 ? -3.708 -0.322 12.961 1.00 98.44 260 PRO A N 1
ATOM 2040 C CA . PRO A 1 260 ? -4.657 -0.746 11.945 1.00 98.44 260 PRO A CA 1
ATOM 2041 C C . PRO A 1 260 ? -4.146 -2.005 11.253 1.00 98.44 260 PRO A C 1
ATOM 2043 O O . PRO A 1 260 ? -2.964 -2.094 10.916 1.00 98.44 260 PRO A O 1
ATOM 2046 N N . LEU A 1 261 ? -5.043 -2.943 10.988 1.00 98.38 261 LEU A N 1
ATOM 2047 C CA . LEU A 1 261 ? -4.820 -4.127 10.165 1.00 98.38 261 LEU A CA 1
ATOM 2048 C C . LEU A 1 261 ? -5.343 -3.888 8.748 1.00 98.38 261 LEU A C 1
ATOM 2050 O O . LEU A 1 261 ? -6.158 -2.996 8.513 1.00 98.38 261 LEU A O 1
ATOM 2054 N N . LEU A 1 262 ? -4.898 -4.680 7.772 1.00 97.88 262 LEU A N 1
ATOM 2055 C CA . LEU A 1 262 ? -5.426 -4.565 6.407 1.00 97.88 262 LEU A CA 1
ATOM 2056 C C . LEU A 1 262 ? -6.930 -4.854 6.328 1.00 97.88 262 LEU A C 1
ATOM 2058 O O . LEU A 1 262 ? -7.626 -4.241 5.520 1.00 97.88 262 LEU A O 1
ATOM 2062 N N . GLU A 1 263 ? -7.450 -5.734 7.179 1.00 97.62 263 GLU A N 1
ATOM 2063 C CA . GLU A 1 263 ? -8.891 -6.003 7.243 1.00 97.62 263 GLU A CA 1
ATOM 2064 C C . GLU A 1 263 ? -9.709 -4.811 7.745 1.00 97.62 263 GLU A C 1
ATOM 2066 O O . GLU A 1 263 ? -10.889 -4.698 7.417 1.00 97.62 263 GLU A O 1
ATOM 2071 N N . ASP A 1 264 ? -9.091 -3.862 8.453 1.00 98.50 264 ASP A N 1
ATOM 2072 C CA . ASP A 1 264 ? -9.807 -2.708 8.993 1.00 98.50 264 ASP A CA 1
ATOM 2073 C C . ASP A 1 264 ? -10.345 -1.783 7.905 1.00 98.50 264 ASP A C 1
ATOM 2075 O O . ASP A 1 264 ? -11.336 -1.092 8.124 1.00 98.50 264 ASP A O 1
ATOM 2079 N N . TYR A 1 265 ? -9.775 -1.818 6.698 1.00 98.25 265 TYR A N 1
ATOM 2080 C CA . TYR A 1 265 ? -10.368 -1.136 5.550 1.00 98.25 265 TYR A CA 1
ATOM 2081 C C . TYR A 1 265 ? -11.774 -1.650 5.225 1.00 98.25 265 TYR A C 1
ATOM 2083 O O . TYR A 1 265 ? -12.596 -0.874 4.738 1.00 98.25 265 TYR A O 1
ATOM 2091 N N . LEU A 1 266 ? -12.068 -2.921 5.507 1.00 97.12 266 LEU A N 1
ATOM 2092 C CA . LEU A 1 266 ? -13.371 -3.556 5.286 1.00 97.12 266 LEU A CA 1
ATOM 2093 C C . LEU A 1 266 ? -14.323 -3.382 6.483 1.00 97.12 266 LEU A C 1
ATOM 2095 O O . LEU A 1 266 ? -15.507 -3.690 6.374 1.00 97.12 266 LEU A O 1
ATOM 2099 N N . ASN A 1 267 ? -13.841 -2.845 7.608 1.00 97.94 267 ASN A N 1
ATOM 2100 C CA . ASN A 1 267 ? -14.621 -2.668 8.829 1.00 97.94 267 ASN A CA 1
ATOM 2101 C C . ASN A 1 267 ? -15.209 -1.245 8.928 1.00 97.94 267 ASN A C 1
ATOM 2103 O O . ASN A 1 267 ? -14.483 -0.265 9.087 1.00 97.94 267 ASN A O 1
ATOM 2107 N N . ASN A 1 268 ? -16.539 -1.123 8.875 1.00 98.06 268 ASN A N 1
ATOM 2108 C CA . ASN A 1 268 ? -17.248 0.167 8.917 1.00 98.06 268 ASN A CA 1
ATOM 2109 C C . ASN A 1 268 ? -17.263 0.857 10.293 1.00 98.06 268 ASN A C 1
ATOM 2111 O O . ASN A 1 268 ? -17.649 2.030 10.380 1.00 98.06 268 ASN A O 1
ATOM 2115 N N . ASP A 1 269 ? -16.855 0.162 11.354 1.00 98.44 269 ASP A N 1
ATOM 2116 C CA . ASP A 1 269 ? -16.760 0.753 12.688 1.00 98.44 269 ASP A CA 1
ATOM 2117 C C . ASP A 1 269 ? -15.537 1.657 12.793 1.00 98.44 269 ASP A C 1
ATOM 2119 O O . ASP A 1 269 ? -15.586 2.676 13.467 1.00 98.44 269 ASP A O 1
ATOM 2123 N N . VAL A 1 270 ? -14.448 1.320 12.098 1.00 98.50 270 VAL A N 1
ATOM 2124 C CA . VAL A 1 270 ? -13.153 2.016 12.202 1.00 98.50 270 VAL A CA 1
ATOM 2125 C C . VAL A 1 270 ? -12.707 2.684 10.902 1.00 98.50 270 VAL A C 1
ATOM 2127 O O . VAL A 1 270 ? -11.860 3.584 10.923 1.00 98.50 270 VAL A O 1
ATOM 2130 N N . ALA A 1 271 ? -13.291 2.273 9.777 1.00 98.38 271 ALA A N 1
ATOM 2131 C CA . ALA A 1 271 ? -13.090 2.868 8.470 1.00 98.38 271 ALA A CA 1
ATOM 2132 C C . ALA A 1 271 ? -14.402 3.403 7.889 1.00 98.38 271 ALA A C 1
ATOM 2134 O O . ALA A 1 271 ? -15.499 3.025 8.296 1.00 98.38 271 ALA A O 1
ATOM 2135 N N . SER A 1 272 ? -14.285 4.291 6.907 1.00 98.12 272 SER A N 1
ATOM 2136 C CA . SER A 1 272 ? -15.428 4.805 6.154 1.00 98.12 272 SER A CA 1
ATOM 2137 C C . SER A 1 272 ? -15.133 4.813 4.667 1.00 98.12 272 SER A C 1
ATOM 2139 O O . SER A 1 272 ? -13.988 5.001 4.246 1.00 98.12 272 SER A O 1
ATOM 2141 N N . GLU A 1 273 ? -16.186 4.656 3.874 1.00 96.81 273 GLU A N 1
ATOM 2142 C CA . GLU A 1 273 ? -16.144 5.047 2.475 1.00 96.81 273 GLU A CA 1
ATOM 2143 C C . GLU A 1 273 ? -16.062 6.574 2.374 1.00 96.81 273 GLU A C 1
ATOM 2145 O O . GLU A 1 273 ? -16.701 7.295 3.146 1.00 96.81 273 GLU A O 1
ATOM 2150 N N . VAL A 1 274 ? -15.231 7.055 1.454 1.00 96.12 274 VAL A N 1
ATOM 2151 C CA . VAL A 1 274 ? -15.041 8.471 1.139 1.00 96.12 274 VAL A CA 1
ATOM 2152 C C . VAL A 1 274 ? -14.902 8.647 -0.369 1.00 96.12 274 VAL A C 1
ATOM 2154 O O . VAL A 1 274 ? -14.434 7.748 -1.067 1.00 96.12 274 VAL A O 1
ATOM 2157 N N . LEU A 1 275 ? -15.260 9.827 -0.874 1.00 95.00 275 LEU A N 1
ATOM 2158 C CA . LEU A 1 275 ? -15.021 10.217 -2.263 1.00 95.00 275 LEU A CA 1
ATOM 2159 C C . LEU A 1 275 ? -13.841 11.181 -2.315 1.00 95.00 275 LEU A C 1
ATOM 2161 O O . LEU A 1 275 ? -13.903 12.274 -1.754 1.00 95.00 275 LEU A O 1
ATOM 2165 N N . LEU A 1 276 ? -12.762 10.782 -2.987 1.00 92.31 276 LEU A N 1
ATOM 2166 C CA . LEU A 1 276 ? -11.537 11.579 -3.077 1.00 92.31 276 LEU A CA 1
ATOM 2167 C C . LEU A 1 276 ? -11.157 11.869 -4.526 1.00 92.31 276 LEU A C 1
ATOM 2169 O O . LEU A 1 276 ? -11.435 11.040 -5.391 1.00 92.31 276 LEU A O 1
ATOM 2173 N N . PRO A 1 277 ? -10.491 13.003 -4.808 1.00 88.31 277 PRO A N 1
ATOM 2174 C CA . PRO A 1 277 ? -9.978 13.284 -6.142 1.00 88.31 277 PRO A CA 1
ATOM 2175 C C . PRO A 1 277 ? -9.058 12.163 -6.636 1.00 88.31 277 PRO A C 1
ATOM 2177 O O . PRO A 1 277 ? -8.135 11.746 -5.932 1.00 88.31 277 PRO A O 1
ATOM 2180 N N . ALA A 1 278 ? -9.293 11.700 -7.860 1.00 81.19 278 ALA A N 1
ATOM 2181 C CA . ALA A 1 278 ? -8.391 10.817 -8.571 1.00 81.19 278 ALA A CA 1
ATOM 2182 C C . ALA A 1 278 ? -7.063 11.540 -8.816 1.00 81.19 278 ALA A C 1
ATOM 2184 O O . ALA A 1 278 ? -7.046 12.658 -9.335 1.00 81.19 278 ALA A O 1
ATOM 2185 N N . SER A 1 279 ? -5.947 10.901 -8.475 1.00 77.38 279 SER A N 1
ATOM 2186 C CA . SER A 1 279 ? -4.637 11.374 -8.901 1.00 77.38 279 SER A CA 1
ATOM 2187 C C . SER A 1 279 ? -4.282 10.758 -10.254 1.00 77.38 279 SER A C 1
ATOM 2189 O O . SER A 1 279 ? -4.237 9.539 -10.413 1.00 77.38 279 SER A O 1
ATOM 2191 N N . GLU A 1 280 ? -4.009 11.613 -11.234 1.00 82.81 280 GLU A N 1
ATOM 2192 C CA . GLU A 1 280 ? -3.293 11.234 -12.450 1.00 82.81 280 GLU A CA 1
ATOM 2193 C C . GLU A 1 280 ? -1.885 11.805 -12.367 1.00 82.81 280 GLU A C 1
ATOM 2195 O O . GLU A 1 280 ? -1.676 12.933 -11.912 1.00 82.81 280 GLU A O 1
ATOM 2200 N N . LYS A 1 281 ? -0.898 11.009 -12.777 1.00 86.62 281 LYS A N 1
ATOM 2201 C CA . LYS A 1 281 ? 0.481 11.467 -12.832 1.00 86.62 281 LYS A CA 1
ATOM 2202 C C . LYS A 1 281 ? 0.795 11.924 -14.244 1.00 86.62 281 LYS A C 1
ATOM 2204 O O . LYS A 1 281 ? 0.596 11.178 -15.202 1.00 86.62 281 LYS A O 1
ATOM 2209 N N . MET A 1 282 ? 1.311 13.142 -14.346 1.00 90.81 282 MET A N 1
ATOM 2210 C CA . MET A 1 282 ? 1.772 13.731 -15.593 1.00 90.81 282 MET A CA 1
ATOM 2211 C C . MET A 1 282 ? 3.272 14.002 -15.499 1.00 90.81 282 MET A C 1
ATOM 2213 O O . MET A 1 282 ? 3.742 14.580 -14.520 1.00 90.81 282 MET A O 1
ATOM 2217 N N . ILE A 1 283 ? 4.019 13.576 -16.513 1.00 93.50 283 ILE A N 1
ATOM 2218 C CA . ILE A 1 283 ? 5.406 13.983 -16.736 1.00 93.50 283 ILE A CA 1
ATOM 2219 C C . ILE A 1 283 ? 5.414 14.899 -17.954 1.00 93.50 283 ILE A C 1
ATOM 2221 O O . ILE A 1 283 ? 4.866 14.554 -19.001 1.00 93.50 283 ILE A O 1
ATOM 2225 N N . VAL A 1 284 ? 6.036 16.064 -17.793 1.00 94.25 284 VAL A N 1
ATOM 2226 C CA . VAL A 1 284 ? 6.189 17.075 -18.838 1.00 94.25 284 VAL A CA 1
ATOM 2227 C C . VAL A 1 284 ? 7.679 17.278 -19.079 1.00 94.25 284 VAL A C 1
ATOM 2229 O O . VAL A 1 284 ? 8.416 17.581 -18.141 1.00 94.25 284 VAL A O 1
ATOM 2232 N N . VAL A 1 285 ? 8.125 17.097 -20.321 1.00 94.56 285 VAL A N 1
ATOM 2233 C CA . VAL A 1 285 ? 9.503 17.375 -20.748 1.00 94.56 285 VAL A CA 1
ATOM 2234 C C . VAL A 1 285 ? 9.446 18.476 -21.795 1.00 94.56 285 VAL A C 1
ATOM 2236 O O . VAL A 1 285 ? 8.929 18.254 -22.886 1.00 94.56 285 VAL A O 1
ATOM 2239 N N . GLN A 1 286 ? 9.953 19.659 -21.455 1.00 94.38 286 GLN A N 1
ATOM 2240 C CA . GLN A 1 286 ? 9.893 20.842 -22.309 1.00 94.38 286 GLN A CA 1
ATOM 2241 C C . GLN A 1 286 ? 11.295 21.285 -22.728 1.00 94.38 286 GLN A C 1
ATOM 2243 O O . GLN A 1 286 ? 12.185 21.416 -21.887 1.00 94.38 286 GLN A O 1
ATOM 2248 N N . GLY A 1 287 ? 11.475 21.537 -24.025 1.00 92.12 287 GLY A N 1
ATOM 2249 C CA . GLY A 1 287 ? 12.652 22.215 -24.562 1.00 92.12 287 GLY A CA 1
ATOM 2250 C C . GLY A 1 287 ? 12.437 23.727 -24.599 1.00 92.12 287 GLY A C 1
ATOM 2251 O O . GLY A 1 287 ? 11.412 24.192 -25.094 1.00 92.12 287 GLY A O 1
ATOM 2252 N N . MET A 1 288 ? 13.400 24.495 -24.089 1.00 91.81 288 MET A N 1
ATOM 2253 C CA . MET A 1 288 ? 13.392 25.959 -24.149 1.00 91.81 288 MET A CA 1
ATOM 2254 C C . MET A 1 288 ? 14.743 26.467 -24.644 1.00 91.81 288 MET A C 1
ATOM 2256 O O . MET A 1 288 ? 15.781 26.131 -24.076 1.00 91.81 288 MET A O 1
ATOM 2260 N N . GLU A 1 289 ? 14.720 27.303 -25.678 1.00 91.06 289 GLU A N 1
ATOM 2261 C CA . GLU A 1 289 ? 15.893 28.047 -26.132 1.00 91.06 289 GLU A CA 1
ATOM 2262 C C . GLU A 1 289 ? 15.953 29.375 -25.378 1.00 91.06 289 GLU A C 1
ATOM 2264 O O . GLU A 1 289 ? 14.989 30.141 -25.360 1.00 91.06 289 GLU A O 1
ATOM 2269 N N . MET A 1 290 ? 17.079 29.643 -24.724 1.00 90.00 290 MET A N 1
ATOM 2270 C CA . MET A 1 290 ? 17.304 30.883 -23.989 1.00 90.00 290 MET A CA 1
ATOM 2271 C C . MET A 1 290 ? 18.669 31.443 -24.359 1.00 90.00 290 MET A C 1
ATOM 2273 O O . MET A 1 290 ? 19.652 30.705 -24.397 1.00 90.00 290 MET A O 1
ATOM 2277 N N . ASN A 1 291 ? 18.732 32.756 -24.568 1.00 91.06 291 ASN A N 1
ATOM 2278 C CA . ASN A 1 291 ? 19.988 33.480 -24.713 1.00 91.06 291 ASN A CA 1
ATOM 2279 C C . ASN A 1 291 ? 20.340 34.106 -23.357 1.00 91.06 291 ASN A C 1
ATOM 2281 O O . ASN A 1 291 ? 19.685 35.064 -22.956 1.00 91.06 291 ASN A O 1
ATOM 2285 N N . PRO A 1 292 ? 21.349 33.595 -22.631 1.00 79.00 292 PRO A N 1
ATOM 2286 C CA . PRO A 1 292 ? 21.640 34.034 -21.264 1.00 79.00 292 PRO A CA 1
ATOM 2287 C C . PRO A 1 292 ? 22.281 35.431 -21.161 1.00 79.00 292 PRO A C 1
ATOM 2289 O O . PRO A 1 292 ? 22.560 35.881 -20.056 1.00 79.00 292 PRO A O 1
ATOM 2292 N N . LEU A 1 293 ? 22.541 36.107 -22.285 1.00 73.62 293 LEU A N 1
ATOM 2293 C CA . LEU A 1 293 ? 23.189 37.427 -22.353 1.00 73.62 293 LEU A CA 1
ATOM 2294 C C . LEU A 1 293 ? 22.349 38.470 -23.118 1.00 73.62 293 LEU A C 1
ATOM 2296 O O . LEU A 1 293 ? 22.908 39.376 -23.734 1.00 73.62 293 LEU A O 1
ATOM 2300 N N . GLY A 1 294 ? 21.021 38.322 -23.100 1.00 53.66 294 GLY A N 1
ATOM 2301 C CA . GLY A 1 294 ? 20.071 39.371 -23.488 1.00 53.66 294 GLY A CA 1
ATOM 2302 C C . GLY A 1 294 ? 19.501 40.064 -22.263 1.00 53.66 294 GLY A C 1
ATOM 2303 O O . GLY A 1 294 ? 19.004 39.327 -21.384 1.00 53.66 294 GLY A O 1
#

Secondary structure (DSSP, 8-state):
-----------TT-----EEEEEE-GGGS-HHHHHHHHTTT-GGGTT-HHHHHHHHHHHHHHHTSPSS---TT-EEPPPGGGHHHHHHHHTSGGGHHHHHTT-EEEEEEGGGPBP--SEEESHHHHHHHTT--TT-HHHHHHHHSPPPP-PPPPEEEETTTTEEEEEES-TTEEEEEEEEEEETTEEEEEEEEEE-----EEEEETTEEEEEE-HHHHHHHHHTT--EEEEEEEEEPTTS---PPTTPPPHHHHHSSSPPBGGGGG-TTT-EEEEEEPP-EEEEEE-----TT-

Foldseek 3Di:
DDDDPDPPPPDPPPPPQQWFKKKFQLLQDPLQVQLCQQVQNDNVRSPDPVSSVLSVQLVVVLVPDDFAADCPPQWDADDPVCPVVVVVLCPDPLCVVVVVQVWDKIKGQQQRAFEFARMDGAVLLQVLCVQDDLVDQVSLCCSQRNPDDQDDFDWDADPVQQKIKTKDLQPQWDFPAKDWDDDPNDTDIGTDIDRRDWHFEWEQEPNHTHGLTDLSNSLNCVVVVNRIHMGTYYYDYHPDDSPHDPNIRDPCQQVPRRGHGSCVSVPSSRMDIGIYGRDMDMDMDGDDDDDPPD

Radius of gyration: 22.85 Å; chains: 1; bounding box: 47×65×70 Å

pLDDT: mean 89.57, std 14.77, range [29.78, 98.75]